Protein AF-A0A2D6XL44-F1 (afdb_monomer_lite)

Radius of gyration: 33.39 Å; chains: 1; bounding box: 68×61×90 Å

Structure (mmCIF, N/CA/C/O backbone):
data_AF-A0A2D6XL44-F1
#
_entry.id   AF-A0A2D6XL44-F1
#
loop_
_atom_site.group_PDB
_atom_site.id
_atom_site.type_symbol
_atom_site.label_atom_id
_atom_site.label_alt_id
_atom_site.label_comp_id
_atom_site.label_asym_id
_atom_site.label_entity_id
_atom_site.label_seq_id
_atom_site.pdbx_PDB_ins_code
_atom_site.Cartn_x
_atom_site.Cartn_y
_atom_site.Cartn_z
_atom_site.occupancy
_atom_site.B_iso_or_equiv
_atom_site.auth_seq_id
_atom_site.auth_comp_id
_atom_site.auth_asym_id
_atom_site.auth_atom_id
_atom_site.pdbx_PDB_model_num
ATOM 1 N N . MET A 1 1 ? -4.473 -35.684 -17.261 1.00 51.50 1 MET A N 1
ATOM 2 C CA . MET A 1 1 ? -3.397 -35.115 -16.443 1.00 51.50 1 MET A CA 1
ATOM 3 C C . MET A 1 1 ? -3.226 -36.056 -15.276 1.00 51.50 1 MET A C 1
ATOM 5 O O . MET A 1 1 ? -4.195 -36.258 -14.553 1.00 51.50 1 MET A O 1
ATOM 9 N N . THR A 1 2 ? -2.112 -36.773 -15.223 1.00 64.25 2 THR A N 1
ATOM 10 C CA . THR A 1 2 ? -1.842 -37.762 -14.171 1.00 64.25 2 THR A CA 1
ATOM 11 C C . THR A 1 2 ? -1.325 -37.057 -12.918 1.00 64.25 2 THR A C 1
ATOM 13 O O . THR A 1 2 ? -0.778 -35.959 -13.013 1.00 64.25 2 THR A O 1
ATOM 16 N N . ASP A 1 3 ? -1.468 -37.671 -11.744 1.00 56.50 3 ASP A N 1
ATOM 17 C CA . ASP A 1 3 ? -0.958 -37.087 -10.492 1.00 56.50 3 ASP A CA 1
ATOM 18 C C . ASP A 1 3 ? 0.562 -36.834 -10.560 1.00 56.50 3 ASP A C 1
ATOM 20 O O . ASP A 1 3 ? 1.056 -35.840 -10.042 1.00 56.50 3 ASP A O 1
ATOM 24 N N . THR A 1 4 ? 1.287 -37.637 -11.346 1.00 57.47 4 THR A N 1
ATOM 25 C CA . THR A 1 4 ? 2.717 -37.454 -11.645 1.00 57.47 4 THR A CA 1
ATOM 26 C C . THR A 1 4 ? 3.005 -36.225 -12.520 1.00 57.47 4 THR A C 1
ATOM 28 O O . THR A 1 4 ? 4.059 -35.604 -12.400 1.00 57.47 4 THR A O 1
ATOM 31 N N . GLU A 1 5 ? 2.090 -35.841 -13.413 1.00 49.28 5 GLU A N 1
ATOM 32 C CA . GLU A 1 5 ? 2.204 -34.600 -14.195 1.00 49.28 5 GLU A CA 1
ATOM 33 C C . GLU A 1 5 ? 1.911 -33.364 -13.331 1.00 49.28 5 GLU A C 1
ATOM 35 O O . GLU A 1 5 ? 2.472 -32.301 -13.588 1.00 49.28 5 GLU A O 1
ATOM 40 N N . LEU A 1 6 ? 1.080 -33.504 -12.291 1.00 48.47 6 LEU A N 1
ATOM 41 C CA . LEU A 1 6 ? 0.750 -32.431 -11.350 1.00 48.47 6 LEU A CA 1
ATOM 42 C C . LEU A 1 6 ? 1.863 -32.208 -10.310 1.00 48.47 6 LEU A C 1
ATOM 44 O O . LEU A 1 6 ? 2.201 -31.064 -10.015 1.00 48.47 6 LEU A O 1
ATOM 48 N N . GLU A 1 7 ? 2.470 -33.284 -9.802 1.00 51.12 7 GLU A N 1
ATOM 49 C CA . GLU A 1 7 ? 3.604 -33.222 -8.866 1.00 51.12 7 GLU A CA 1
ATOM 50 C C . GLU A 1 7 ? 4.848 -32.600 -9.519 1.00 51.12 7 GLU A C 1
ATOM 52 O O . GLU A 1 7 ? 5.455 -31.698 -8.945 1.00 51.12 7 GLU A O 1
ATOM 57 N N . ASN A 1 8 ? 5.152 -32.959 -10.773 1.00 51.34 8 ASN A N 1
ATOM 58 C CA . ASN A 1 8 ? 6.234 -32.321 -11.532 1.00 51.34 8 ASN A CA 1
ATOM 59 C C . ASN A 1 8 ? 5.983 -30.824 -11.787 1.00 51.34 8 ASN A C 1
ATOM 61 O O . ASN A 1 8 ? 6.928 -30.042 -11.863 1.00 51.34 8 ASN A O 1
ATOM 65 N N . LEU A 1 9 ? 4.718 -30.407 -11.910 1.00 44.28 9 LEU A N 1
ATOM 66 C CA . LEU A 1 9 ? 4.358 -29.000 -12.102 1.00 44.28 9 LEU A CA 1
ATOM 67 C C . LEU A 1 9 ? 4.503 -28.182 -10.805 1.00 44.28 9 LEU A C 1
ATOM 69 O O . LEU A 1 9 ? 4.803 -26.989 -10.857 1.00 44.28 9 LEU A O 1
ATOM 73 N N . LEU A 1 10 ? 4.293 -28.821 -9.650 1.00 46.88 10 LEU A N 1
ATOM 74 C CA . LEU A 1 10 ? 4.392 -28.205 -8.324 1.00 46.88 10 LEU A CA 1
ATOM 75 C C . LEU A 1 10 ? 5.846 -28.098 -7.835 1.00 46.88 10 LEU A C 1
ATOM 77 O O . LEU A 1 10 ? 6.206 -27.071 -7.260 1.00 46.88 10 LEU A O 1
ATOM 81 N N . ASP A 1 11 ? 6.706 -29.069 -8.159 1.00 48.34 11 ASP A N 1
ATOM 82 C CA . ASP A 1 11 ? 8.147 -29.012 -7.852 1.00 48.34 11 ASP A CA 1
ATOM 83 C C . ASP A 1 11 ? 8.898 -27.921 -8.645 1.00 48.34 11 ASP A C 1
ATOM 85 O O . ASP A 1 11 ? 9.976 -27.474 -8.248 1.00 48.34 11 ASP A O 1
ATOM 89 N N . MET A 1 12 ? 8.310 -27.408 -9.733 1.00 43.25 12 MET A N 1
ATOM 90 C CA . MET A 1 12 ? 8.848 -26.271 -10.495 1.00 43.25 12 MET A CA 1
ATOM 91 C C . MET A 1 12 ? 8.589 -24.894 -9.844 1.00 43.25 12 MET A C 1
ATOM 93 O O . MET A 1 12 ? 9.106 -23.887 -10.335 1.00 43.25 12 MET A O 1
ATOM 97 N N . TYR A 1 13 ? 7.817 -24.824 -8.750 1.00 43.16 13 TYR A N 1
ATOM 98 C CA . TYR A 1 13 ? 7.312 -23.578 -8.150 1.00 43.16 13 TYR A CA 1
ATOM 99 C C . TYR A 1 13 ? 7.727 -23.367 -6.680 1.00 43.16 13 TYR A C 1
ATOM 101 O O . TYR A 1 13 ? 6.913 -23.003 -5.831 1.00 43.16 13 TYR A O 1
ATOM 109 N N . VAL A 1 14 ? 9.017 -23.504 -6.368 1.00 40.38 14 VAL A N 1
ATOM 110 C CA . VAL A 1 14 ? 9.558 -23.119 -5.050 1.00 40.38 14 VAL A CA 1
ATOM 111 C C . VAL A 1 14 ? 10.233 -21.735 -5.139 1.00 40.38 14 VAL A C 1
ATOM 113 O O . VAL A 1 14 ? 11.119 -21.510 -5.958 1.00 40.38 14 VAL A O 1
ATOM 116 N N . ASP A 1 15 ? 9.787 -20.791 -4.300 1.00 40.91 15 ASP A N 1
ATOM 117 C CA . ASP A 1 15 ? 10.361 -19.449 -4.050 1.00 40.91 15 ASP A CA 1
ATOM 118 C C . ASP A 1 15 ? 10.197 -18.328 -5.104 1.00 40.91 15 ASP A C 1
ATOM 120 O O . ASP A 1 15 ? 10.993 -17.385 -5.162 1.00 40.91 15 ASP A O 1
ATOM 124 N N . GLY A 1 16 ? 9.121 -18.332 -5.898 1.00 40.38 16 GLY A N 1
ATOM 125 C CA . GLY A 1 16 ? 8.677 -17.118 -6.611 1.00 40.38 16 GLY A CA 1
ATOM 126 C C . GLY A 1 16 ? 9.642 -16.575 -7.679 1.00 40.38 16 GLY A C 1
ATOM 127 O O . GLY A 1 16 ? 9.535 -15.415 -8.086 1.00 40.38 16 GLY A O 1
ATOM 128 N N . LYS A 1 17 ? 10.570 -17.404 -8.162 1.00 38.59 17 LYS A N 1
ATOM 129 C CA . LYS A 1 17 ? 11.304 -17.193 -9.413 1.00 38.59 17 LYS A CA 1
ATOM 130 C C . LYS A 1 17 ? 10.896 -18.283 -10.391 1.00 38.59 17 LYS A C 1
ATOM 132 O O . LYS A 1 17 ? 10.860 -19.449 -10.023 1.00 38.59 17 LYS A O 1
ATOM 137 N N . VAL A 1 18 ? 10.633 -17.903 -11.639 1.00 35.97 18 VAL A N 1
ATOM 138 C CA . VAL A 1 18 ? 10.526 -18.863 -12.742 1.00 35.97 18 VAL A CA 1
ATOM 139 C C . VAL A 1 18 ? 11.887 -19.543 -12.868 1.00 35.97 18 VAL A C 1
ATOM 141 O O . VAL A 1 18 ? 12.837 -18.948 -13.377 1.00 35.97 18 VAL A O 1
ATOM 144 N N . SER A 1 19 ? 12.001 -20.769 -12.362 1.0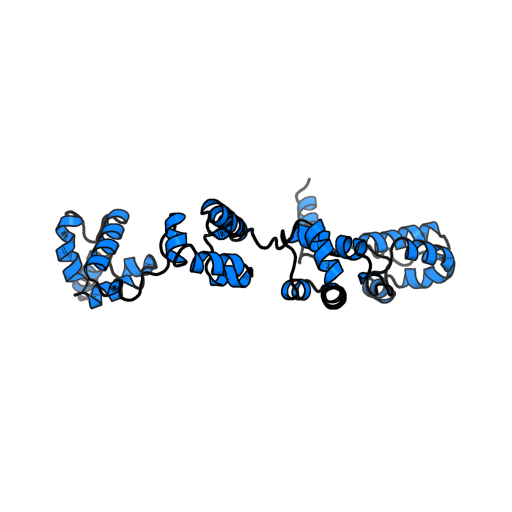0 40.62 19 SER A N 1
ATOM 145 C CA . SER A 1 19 ? 13.114 -21.646 -12.700 1.00 40.62 19 SER A CA 1
ATOM 146 C C . SER A 1 19 ? 12.838 -22.197 -14.094 1.00 40.62 19 SER A C 1
ATOM 148 O O . SER A 1 19 ? 12.318 -23.295 -14.266 1.00 40.62 19 SER A O 1
ATOM 150 N N . SER A 1 20 ? 13.125 -21.402 -15.126 1.00 42.28 20 SER A N 1
ATOM 151 C CA . SER A 1 20 ? 13.327 -21.980 -16.447 1.00 42.28 20 SER A CA 1
ATOM 152 C C . SER A 1 20 ? 14.670 -22.692 -16.376 1.00 42.28 20 SER A C 1
ATOM 154 O O . SER A 1 20 ? 15.717 -22.038 -16.408 1.00 42.28 20 SER A O 1
ATOM 156 N N . VAL A 1 21 ? 14.645 -24.014 -16.227 1.00 41.84 21 VAL A N 1
ATOM 157 C CA . VAL A 1 21 ? 15.805 -24.858 -16.500 1.00 41.84 21 VAL A CA 1
ATOM 158 C C . VAL A 1 21 ? 16.223 -24.538 -17.935 1.00 41.84 21 VAL A C 1
ATOM 160 O O . VAL A 1 21 ? 15.595 -24.976 -18.894 1.00 41.84 21 VAL A O 1
ATOM 163 N N . ILE A 1 22 ? 17.235 -23.686 -18.098 1.00 50.88 22 ILE A N 1
ATOM 164 C CA . ILE A 1 22 ? 17.980 -23.616 -19.350 1.00 50.88 22 ILE A CA 1
ATOM 165 C C . ILE A 1 22 ? 18.725 -24.942 -19.355 1.00 50.88 22 ILE A C 1
ATOM 167 O O . ILE A 1 22 ? 19.724 -25.068 -18.651 1.00 50.88 22 ILE A O 1
ATOM 171 N N . GLU A 1 23 ? 18.164 -25.952 -20.023 1.00 48.44 23 GLU A N 1
ATOM 172 C CA . GLU A 1 23 ? 18.781 -27.272 -20.114 1.00 48.44 23 GLU A CA 1
ATOM 173 C C . GLU A 1 23 ? 20.237 -27.095 -20.549 1.00 48.44 23 GLU A C 1
ATOM 175 O O . GLU A 1 23 ? 20.533 -26.603 -21.645 1.00 48.44 23 GLU A O 1
ATOM 180 N N . ASP A 1 24 ? 21.157 -27.459 -19.659 1.00 53.16 24 ASP A N 1
ATOM 181 C CA . ASP A 1 24 ? 22.561 -27.594 -20.003 1.00 53.16 24 ASP A CA 1
ATOM 182 C C . ASP A 1 24 ? 22.665 -28.781 -20.961 1.00 53.16 24 ASP A C 1
ATOM 184 O O . ASP A 1 24 ? 22.710 -29.945 -20.569 1.00 53.16 24 ASP A O 1
ATOM 188 N N . THR A 1 25 ? 22.620 -28.482 -22.255 1.00 58.78 25 THR A N 1
ATOM 189 C CA . THR A 1 25 ? 22.618 -29.491 -23.324 1.00 58.78 25 THR A CA 1
ATOM 190 C C . THR A 1 25 ? 24.004 -30.095 -23.579 1.00 58.78 25 THR A C 1
ATOM 192 O O . THR A 1 25 ? 24.223 -30.734 -24.611 1.00 58.78 25 THR A O 1
ATOM 195 N N . GLY A 1 26 ? 24.946 -29.921 -22.648 1.00 68.44 26 GLY A N 1
ATOM 196 C CA . GLY A 1 26 ? 26.281 -30.486 -22.723 1.00 68.44 26 GLY A CA 1
ATOM 197 C C . GLY A 1 26 ? 27.148 -29.881 -23.837 1.00 68.44 26 GLY A C 1
ATOM 198 O O . GLY A 1 26 ? 26.784 -28.900 -24.497 1.00 68.44 26 GLY A O 1
ATOM 199 N N . PRO A 1 27 ? 28.345 -30.449 -24.065 1.00 76.44 27 PRO A N 1
ATOM 200 C CA . PRO A 1 27 ? 29.299 -29.918 -25.029 1.00 76.44 27 PRO A CA 1
ATOM 201 C C . PRO A 1 27 ? 28.759 -30.020 -26.459 1.00 76.44 27 PRO A C 1
ATOM 203 O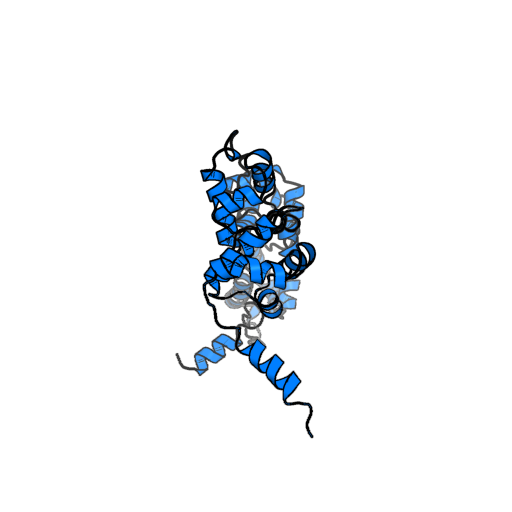 O . PRO A 1 27 ? 28.558 -31.110 -26.995 1.00 76.44 27 PRO A O 1
ATOM 206 N N . LYS A 1 28 ? 28.567 -28.874 -27.115 1.00 86.81 28 LYS A N 1
ATOM 207 C CA . LYS A 1 28 ? 28.148 -28.835 -28.521 1.00 86.81 28 LYS A CA 1
ATOM 208 C C . LYS A 1 28 ? 29.284 -29.296 -29.453 1.00 86.81 28 LYS A C 1
ATOM 210 O O . LYS A 1 28 ? 30.457 -29.022 -29.178 1.00 86.81 28 LYS A O 1
ATOM 215 N N . PRO A 1 29 ? 28.967 -29.941 -30.593 1.00 88.06 29 PRO A N 1
ATOM 216 C CA . PRO A 1 29 ? 29.972 -30.428 -31.530 1.00 88.06 29 PRO A CA 1
ATOM 217 C C . PRO A 1 29 ? 30.803 -29.294 -32.145 1.00 88.06 29 PRO A C 1
ATOM 219 O O . PRO A 1 29 ? 30.378 -28.137 -32.249 1.00 88.06 29 PRO A O 1
ATOM 222 N N . ARG A 1 30 ? 32.013 -29.633 -32.601 1.00 86.38 30 ARG A N 1
ATOM 223 C CA . ARG A 1 30 ? 32.941 -28.669 -33.205 1.00 86.38 30 ARG A CA 1
ATOM 224 C C . ARG A 1 30 ? 32.288 -27.981 -34.409 1.00 86.38 30 ARG A C 1
ATOM 226 O O . ARG A 1 30 ? 31.839 -28.637 -35.338 1.00 86.38 30 ARG A O 1
ATOM 233 N N . GLY A 1 31 ? 32.279 -26.648 -34.403 1.00 88.56 31 GLY A N 1
ATOM 234 C CA . GLY A 1 31 ? 31.693 -25.837 -35.477 1.00 88.56 31 GLY A CA 1
ATOM 235 C C . GLY A 1 31 ? 30.231 -25.436 -35.262 1.00 88.56 31 GLY A C 1
ATOM 236 O O . GLY A 1 31 ? 29.778 -24.536 -35.962 1.00 88.56 31 GLY A O 1
ATOM 237 N N . TYR A 1 32 ? 29.535 -25.989 -34.259 1.00 92.38 32 TYR A N 1
ATOM 238 C CA . TYR A 1 32 ? 28.140 -25.648 -33.939 1.00 92.38 32 TYR A CA 1
ATOM 239 C C . TYR A 1 32 ? 27.909 -24.133 -33.827 1.00 92.38 32 TYR A C 1
ATOM 241 O O . TYR A 1 32 ? 27.013 -23.594 -34.470 1.00 92.38 32 TYR A O 1
ATOM 249 N N . TRP A 1 33 ? 28.787 -23.441 -33.093 1.00 93.12 33 TRP A N 1
ATOM 250 C CA . TRP A 1 33 ? 28.723 -21.994 -32.850 1.00 93.12 33 TRP A CA 1
ATOM 251 C C . TRP A 1 33 ? 29.101 -21.118 -34.045 1.00 93.12 33 TRP A C 1
ATOM 253 O O . TRP A 1 33 ? 28.864 -19.915 -34.013 1.00 93.12 33 TRP A O 1
ATOM 263 N N . LYS A 1 34 ? 29.694 -21.688 -35.100 1.00 92.19 34 LYS A N 1
ATOM 264 C CA . LYS A 1 34 ? 30.006 -20.942 -36.329 1.00 92.19 34 LYS A CA 1
ATOM 265 C C . LYS A 1 34 ? 28.789 -20.806 -37.242 1.00 92.19 34 LYS A C 1
ATOM 267 O O . LYS A 1 34 ? 28.797 -19.965 -38.131 1.00 92.19 34 LYS A O 1
ATOM 272 N N . ILE A 1 35 ? 27.758 -21.620 -37.026 1.00 93.25 35 ILE A N 1
ATOM 273 C CA . ILE A 1 35 ? 26.501 -21.561 -37.769 1.00 93.25 35 ILE A CA 1
ATOM 274 C C . ILE A 1 35 ? 25.622 -20.493 -37.116 1.00 93.25 35 ILE A C 1
ATOM 276 O O . ILE A 1 35 ? 25.340 -20.572 -35.919 1.00 93.25 35 ILE A O 1
ATOM 280 N N . ARG A 1 36 ? 25.199 -19.497 -37.902 1.00 90.50 36 ARG A N 1
ATOM 281 C CA . ARG A 1 36 ? 24.408 -18.358 -37.416 1.00 90.50 36 ARG A CA 1
ATOM 282 C C . ARG A 1 36 ? 23.108 -18.807 -36.752 1.00 90.50 36 ARG A C 1
ATOM 284 O O . ARG A 1 36 ? 22.864 -18.415 -35.621 1.00 90.50 36 ARG A O 1
ATOM 291 N N . ASP A 1 37 ? 22.338 -19.674 -37.400 1.00 89.00 37 ASP A N 1
ATOM 292 C CA . ASP A 1 37 ? 21.018 -20.097 -36.912 1.00 89.00 37 ASP A CA 1
ATOM 293 C C . ASP A 1 37 ? 21.083 -20.787 -35.542 1.00 89.00 37 ASP A C 1
ATOM 295 O O . ASP A 1 37 ? 20.193 -20.629 -34.709 1.00 89.00 37 ASP A O 1
ATOM 299 N N . ASN A 1 38 ? 22.161 -21.534 -35.278 1.00 91.62 38 ASN A N 1
ATOM 300 C CA . ASN A 1 38 ? 22.379 -22.174 -33.982 1.00 91.62 38 ASN A CA 1
ATOM 301 C C . ASN A 1 38 ? 22.677 -21.140 -32.894 1.00 91.62 38 ASN A C 1
ATOM 303 O O . ASN A 1 38 ? 22.138 -21.230 -31.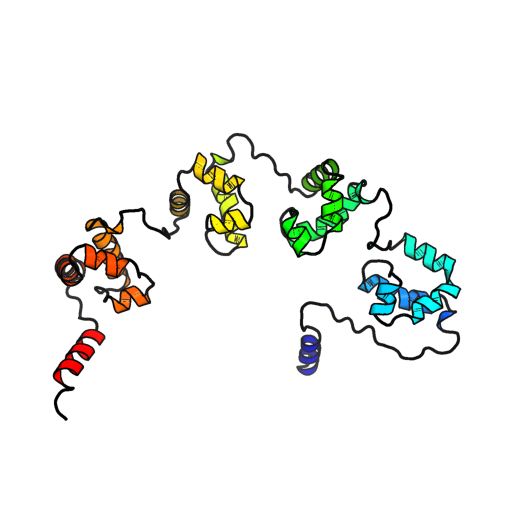793 1.00 91.62 38 ASN A O 1
ATOM 307 N N . TYR A 1 39 ? 23.524 -20.157 -33.204 1.00 92.38 39 TYR A N 1
ATOM 308 C CA . TYR A 1 39 ? 23.829 -19.058 -32.296 1.00 92.38 39 TYR A CA 1
ATOM 309 C C . TYR A 1 39 ? 22.594 -18.189 -32.022 1.00 92.38 39 TYR A C 1
ATOM 311 O O . TYR A 1 39 ? 22.309 -17.881 -30.869 1.00 92.38 39 TYR A O 1
ATOM 319 N N . GLU A 1 40 ? 21.840 -17.849 -33.067 1.00 89.62 40 GLU A N 1
ATOM 320 C CA . GLU A 1 40 ? 20.607 -17.069 -32.990 1.00 89.62 40 GLU A CA 1
ATOM 321 C C . GLU A 1 40 ? 19.562 -17.757 -32.112 1.00 89.62 40 GLU A C 1
ATOM 323 O O . GLU A 1 40 ? 19.086 -17.152 -31.156 1.00 89.62 40 GLU A O 1
ATOM 328 N N . ARG A 1 41 ? 19.265 -19.036 -32.366 1.00 87.44 41 ARG A N 1
ATOM 329 C CA . ARG A 1 41 ? 18.298 -19.812 -31.575 1.00 87.44 41 ARG A CA 1
ATOM 330 C C . ARG A 1 41 ? 18.632 -19.789 -30.084 1.00 87.44 41 ARG A C 1
ATOM 332 O O . ARG A 1 41 ? 17.776 -19.501 -29.255 1.00 87.44 41 ARG A O 1
ATOM 339 N N . GLU A 1 42 ? 19.882 -20.086 -29.754 1.00 91.50 42 GLU A N 1
ATOM 340 C CA . GLU A 1 42 ? 20.361 -20.182 -28.375 1.00 91.50 42 GLU A CA 1
ATOM 341 C C . GLU A 1 42 ? 20.385 -18.818 -27.673 1.00 91.50 42 GLU A C 1
ATOM 343 O O . GLU A 1 42 ? 19.990 -18.700 -26.513 1.00 91.50 42 GLU A O 1
ATOM 348 N N . LEU A 1 43 ? 20.804 -17.766 -28.382 1.00 89.12 43 LEU A N 1
ATOM 349 C CA . LEU A 1 43 ? 20.804 -16.408 -27.854 1.00 89.12 43 LEU A CA 1
ATOM 350 C C . LEU A 1 43 ? 19.379 -15.880 -27.646 1.00 89.12 43 LEU A C 1
ATOM 352 O O . LEU A 1 43 ? 19.125 -15.219 -26.641 1.00 89.12 43 LEU A O 1
ATOM 356 N N . MET A 1 44 ? 18.447 -16.193 -28.549 1.00 84.31 44 MET A N 1
ATOM 357 C CA . MET A 1 44 ? 17.049 -15.774 -28.435 1.00 84.31 44 MET A CA 1
ATOM 358 C C . MET A 1 44 ? 16.346 -16.396 -27.229 1.00 84.31 44 MET A C 1
ATOM 360 O O . MET A 1 44 ? 15.548 -15.716 -26.595 1.00 84.31 44 MET A O 1
ATOM 364 N N . ILE A 1 45 ? 16.682 -17.631 -26.844 1.00 82.12 45 ILE A N 1
ATOM 365 C CA . ILE A 1 45 ? 16.189 -18.229 -25.591 1.00 82.12 45 ILE A CA 1
ATOM 366 C C . ILE A 1 45 ? 16.600 -17.361 -24.394 1.00 82.12 45 ILE A C 1
ATOM 368 O O . ILE A 1 45 ? 15.769 -17.008 -23.560 1.00 82.12 45 ILE A O 1
ATOM 372 N N . VAL A 1 46 ? 17.871 -16.952 -24.338 1.00 83.75 46 VAL A N 1
ATOM 373 C CA . VAL A 1 46 ? 18.376 -16.098 -23.254 1.00 83.75 46 VAL A CA 1
ATOM 374 C C . VAL A 1 46 ? 17.728 -14.711 -23.284 1.00 83.75 46 VAL A C 1
ATOM 376 O O . VAL A 1 46 ? 17.334 -14.203 -22.237 1.00 83.75 46 VAL A O 1
ATOM 379 N N . ILE A 1 47 ? 17.588 -14.104 -24.466 1.00 80.81 47 ILE A N 1
ATOM 380 C CA . ILE A 1 47 ? 16.938 -12.794 -24.631 1.00 80.81 47 ILE A CA 1
ATOM 381 C C . ILE A 1 47 ? 15.477 -12.853 -24.180 1.00 80.81 47 ILE A C 1
ATOM 383 O O . ILE A 1 47 ? 15.047 -11.974 -23.441 1.00 80.81 47 ILE A O 1
ATOM 387 N N . ASN A 1 48 ? 14.732 -13.887 -24.571 1.00 74.38 48 ASN A N 1
ATOM 388 C CA . ASN A 1 48 ? 13.329 -14.050 -24.191 1.00 74.38 48 ASN A CA 1
ATOM 389 C C . ASN A 1 48 ? 13.172 -14.248 -22.679 1.00 74.38 48 ASN A C 1
ATOM 391 O O . ASN A 1 48 ? 12.255 -13.686 -22.086 1.00 74.38 48 ASN A O 1
ATOM 395 N N . ASN A 1 49 ? 14.093 -14.980 -22.048 1.00 74.12 49 ASN A N 1
ATOM 396 C CA . ASN A 1 49 ? 14.075 -15.194 -20.601 1.00 74.12 49 ASN A CA 1
ATOM 397 C C . ASN A 1 49 ? 14.427 -13.925 -19.810 1.00 74.12 49 ASN A C 1
ATOM 399 O O . ASN A 1 49 ? 13.867 -13.689 -18.742 1.00 74.12 49 ASN A O 1
ATOM 403 N N . LEU A 1 50 ? 15.358 -13.107 -20.308 1.00 72.06 50 LEU A N 1
ATOM 404 C CA . LEU A 1 50 ? 15.771 -11.870 -19.636 1.00 72.06 50 LEU A CA 1
ATOM 405 C C . LEU A 1 50 ? 14.881 -10.669 -19.979 1.00 72.06 50 LEU A C 1
ATOM 407 O O . LEU A 1 50 ? 14.830 -9.710 -19.213 1.00 72.06 50 LEU A O 1
ATOM 411 N N . GLY A 1 51 ? 14.215 -10.692 -21.133 1.00 70.31 51 GLY A N 1
ATOM 412 C CA . GLY A 1 51 ? 13.502 -9.547 -21.701 1.00 70.31 51 GLY A CA 1
ATOM 413 C C . GLY A 1 51 ? 14.420 -8.458 -22.279 1.00 70.31 51 GLY A C 1
ATOM 414 O O . GLY A 1 51 ? 13.935 -7.411 -22.706 1.00 70.31 51 GLY A O 1
ATOM 415 N N . HIS A 1 52 ? 15.742 -8.669 -22.306 1.00 77.19 52 HIS A N 1
ATOM 416 C CA . HIS A 1 52 ? 16.735 -7.756 -22.887 1.00 77.19 52 HIS A CA 1
ATOM 417 C C . HIS A 1 52 ? 17.984 -8.499 -23.368 1.00 77.19 52 HIS A C 1
ATOM 419 O O . HIS A 1 52 ? 18.226 -9.654 -23.020 1.00 77.19 52 HIS A O 1
ATOM 425 N N . PHE A 1 53 ? 18.826 -7.820 -24.151 1.00 84.44 53 PHE A N 1
ATOM 426 C CA . PHE A 1 53 ? 20.065 -8.398 -24.660 1.00 84.44 53 PHE A CA 1
ATOM 427 C C . PHE A 1 53 ? 21.074 -8.638 -23.535 1.00 84.44 53 PHE A C 1
ATOM 429 O O . PHE A 1 53 ? 21.477 -7.673 -22.882 1.00 84.44 53 PHE A O 1
ATOM 436 N N . PRO A 1 54 ? 21.558 -9.868 -23.324 1.00 83.69 54 PRO A N 1
ATOM 437 C CA . PRO A 1 54 ? 22.325 -10.217 -22.134 1.00 83.69 54 PRO A CA 1
ATOM 438 C C . PRO A 1 54 ? 23.716 -9.556 -22.055 1.00 83.69 54 PRO A C 1
ATOM 440 O O . PRO A 1 54 ? 24.472 -9.487 -23.038 1.00 83.69 54 PRO A O 1
ATOM 443 N N . THR A 1 55 ? 24.095 -9.107 -20.852 1.00 86.44 55 THR A N 1
ATOM 444 C CA . THR A 1 55 ? 25.465 -8.693 -20.503 1.00 86.44 55 THR A CA 1
ATOM 445 C C . THR A 1 55 ? 26.409 -9.898 -20.444 1.00 86.44 55 THR A C 1
ATOM 447 O O . THR A 1 55 ? 25.991 -11.046 -20.321 1.00 86.44 55 THR A O 1
ATOM 450 N N . GLN A 1 56 ? 27.719 -9.626 -20.467 1.00 85.38 56 GLN A N 1
ATOM 451 C CA . GLN A 1 56 ? 28.750 -10.620 -20.145 1.00 85.38 56 GLN A CA 1
ATOM 452 C C . GLN A 1 56 ? 28.503 -11.287 -18.788 1.00 85.38 56 GLN A C 1
ATOM 454 O O . GLN A 1 56 ? 28.650 -12.496 -18.655 1.00 85.38 56 GLN A O 1
ATOM 459 N N . LYS A 1 57 ? 28.146 -10.480 -17.783 1.00 83.69 57 LYS A N 1
ATOM 460 C CA . LYS A 1 57 ? 27.934 -10.961 -16.424 1.00 83.69 57 LYS A CA 1
ATOM 461 C C . LYS A 1 57 ? 26.714 -11.875 -16.357 1.00 83.69 57 LYS A C 1
ATOM 463 O O . LYS A 1 57 ? 26.845 -12.973 -15.855 1.00 83.69 57 LYS A O 1
ATOM 468 N N . GLU A 1 58 ? 25.586 -11.463 -16.933 1.00 84.62 58 GLU A N 1
ATOM 469 C CA . GLU A 1 58 ? 24.365 -12.280 -16.965 1.00 84.62 58 GLU A CA 1
ATOM 470 C C . GLU A 1 58 ? 24.594 -13.617 -17.673 1.00 84.62 58 GLU A C 1
ATOM 472 O O . GLU A 1 58 ? 24.146 -14.634 -17.164 1.00 84.62 58 GLU A O 1
ATOM 477 N N . LEU A 1 59 ? 25.343 -13.642 -18.786 1.00 88.19 59 LEU A N 1
ATOM 478 C CA . LEU A 1 59 ? 25.697 -14.897 -19.463 1.00 88.19 59 LEU A CA 1
ATOM 479 C C . LEU A 1 59 ? 26.577 -15.796 -18.598 1.00 88.19 59 LEU A C 1
ATOM 481 O O . LEU A 1 59 ? 26.345 -16.996 -18.550 1.00 88.19 59 LEU A O 1
ATOM 485 N N . ASN A 1 60 ? 27.555 -15.233 -17.891 1.00 85.94 60 ASN A N 1
ATOM 486 C CA . ASN A 1 60 ? 28.370 -16.003 -16.955 1.00 85.94 60 ASN A CA 1
ATOM 487 C C . ASN A 1 60 ? 27.546 -16.514 -15.761 1.00 85.94 60 ASN A C 1
ATOM 489 O O . ASN A 1 60 ? 27.710 -17.665 -15.374 1.00 85.94 60 ASN A O 1
ATOM 493 N N . ASP A 1 61 ? 26.649 -15.688 -15.215 1.00 84.75 61 ASP A N 1
ATOM 494 C CA . ASP A 1 61 ? 25.804 -16.019 -14.062 1.00 84.75 61 ASP A CA 1
ATOM 495 C C . ASP A 1 61 ? 24.824 -17.168 -14.385 1.00 84.75 61 ASP A C 1
ATOM 497 O O . ASP A 1 61 ? 24.450 -17.920 -13.488 1.00 84.75 61 ASP A O 1
ATOM 501 N N . ILE A 1 62 ? 24.446 -17.342 -15.660 1.00 83.44 62 ILE A N 1
ATOM 502 C CA . ILE A 1 62 ? 23.626 -18.470 -16.146 1.00 83.44 62 ILE A CA 1
ATOM 503 C C . ILE A 1 62 ? 24.453 -19.586 -16.815 1.00 83.44 62 ILE A C 1
ATOM 505 O O . ILE A 1 62 ? 23.900 -20.406 -17.543 1.00 83.44 62 ILE A O 1
ATOM 509 N N . ASN A 1 63 ? 25.777 -19.613 -16.612 1.00 87.56 63 ASN A N 1
ATOM 510 C CA . ASN A 1 63 ? 26.712 -20.584 -17.206 1.00 87.56 63 ASN A CA 1
ATOM 511 C C . ASN A 1 63 ? 26.709 -20.653 -18.749 1.00 87.56 63 ASN A C 1
ATOM 513 O O . ASN A 1 63 ? 27.160 -21.628 -19.343 1.00 87.56 63 ASN A O 1
ATOM 517 N N . ARG A 1 64 ? 26.284 -19.585 -19.428 1.00 90.12 64 ARG A N 1
ATOM 518 C CA . ARG A 1 64 ? 26.279 -19.445 -20.893 1.00 90.12 64 ARG A CA 1
ATOM 519 C C . ARG A 1 64 ? 27.490 -18.677 -21.434 1.00 90.12 64 ARG A C 1
ATOM 521 O O . ARG A 1 64 ? 27.387 -17.801 -22.298 1.00 90.12 64 ARG A O 1
ATOM 528 N N . GLY A 1 65 ? 28.676 -19.008 -20.919 1.00 88.00 65 GLY A N 1
ATOM 529 C CA . GLY A 1 65 ? 29.954 -18.478 -21.418 1.00 88.00 65 GLY A CA 1
ATOM 530 C C . GLY A 1 65 ? 30.287 -18.928 -22.851 1.00 88.00 65 GLY A C 1
ATOM 531 O O . GLY A 1 65 ? 31.039 -18.267 -23.567 1.00 88.00 65 GLY A O 1
ATOM 532 N N . ASP A 1 66 ? 29.682 -20.022 -23.305 1.00 91.12 66 ASP A N 1
ATOM 533 C CA . ASP A 1 66 ? 29.710 -20.517 -24.684 1.00 91.12 66 ASP A CA 1
ATOM 534 C C . ASP A 1 66 ? 29.215 -19.467 -25.697 1.00 91.12 66 ASP A C 1
ATOM 536 O O . ASP A 1 66 ? 29.885 -19.214 -26.703 1.00 91.12 66 ASP A O 1
ATOM 540 N N . LEU A 1 67 ? 28.106 -18.783 -25.396 1.00 91.00 67 LEU A N 1
ATOM 541 C CA . LEU A 1 67 ? 27.538 -17.730 -26.244 1.00 91.00 67 LEU A CA 1
ATOM 542 C C . LEU A 1 67 ? 28.466 -16.521 -26.373 1.00 91.00 67 LEU A C 1
ATOM 544 O O . LEU A 1 67 ? 28.489 -15.859 -27.410 1.00 91.00 67 LEU A O 1
ATOM 548 N N . LEU A 1 68 ? 29.272 -16.249 -25.347 1.00 89.19 68 LEU A N 1
ATOM 549 C CA . LEU A 1 68 ? 30.251 -15.162 -25.353 1.00 89.19 68 LEU A CA 1
ATOM 550 C C . LEU A 1 68 ? 31.396 -15.445 -26.314 1.00 89.19 68 LEU A C 1
ATOM 552 O O . LEU A 1 68 ? 31.810 -14.556 -27.055 1.00 89.19 68 LEU A O 1
ATOM 556 N N . ASN A 1 69 ? 31.853 -16.693 -26.359 1.00 88.88 69 ASN A N 1
ATOM 557 C CA . ASN A 1 69 ? 32.848 -17.125 -27.333 1.00 88.88 69 ASN A CA 1
ATOM 558 C C . ASN A 1 69 ? 32.258 -17.162 -28.753 1.00 88.88 69 ASN A C 1
ATOM 560 O O . ASN A 1 69 ? 32.934 -16.790 -29.714 1.00 88.88 69 ASN A O 1
ATOM 564 N N . ALA A 1 70 ? 30.986 -17.554 -28.893 1.00 91.50 70 ALA A N 1
ATOM 565 C CA . ALA A 1 70 ? 30.290 -17.608 -30.178 1.00 91.50 70 ALA A CA 1
ATOM 566 C C . ALA A 1 70 ? 30.119 -16.226 -30.842 1.00 91.50 70 ALA A C 1
ATOM 568 O O . ALA A 1 70 ? 30.174 -16.133 -32.070 1.00 91.50 70 ALA A O 1
ATOM 569 N N . ARG A 1 71 ? 30.012 -15.142 -30.053 1.00 90.62 71 ARG A N 1
ATOM 570 C CA . ARG A 1 71 ? 29.924 -13.748 -30.546 1.00 90.62 71 ARG A CA 1
ATOM 571 C C . ARG A 1 71 ? 31.018 -13.368 -31.535 1.00 90.62 71 ARG A C 1
ATOM 573 O O . ARG A 1 71 ? 30.788 -12.551 -32.423 1.00 90.62 71 ARG A O 1
ATOM 580 N N . ILE A 1 72 ? 32.211 -13.947 -31.395 1.00 88.88 72 ILE A N 1
ATOM 581 C CA . ILE A 1 72 ? 33.364 -13.630 -32.245 1.00 88.88 72 ILE A CA 1
ATOM 582 C C . ILE A 1 72 ? 33.062 -13.926 -33.721 1.00 88.88 72 ILE A C 1
ATOM 584 O O . ILE A 1 72 ? 33.546 -13.198 -34.588 1.00 88.88 72 ILE A O 1
ATOM 588 N N . TYR A 1 73 ? 32.240 -14.944 -33.997 1.00 90.88 73 TYR A N 1
ATOM 589 C CA . TYR A 1 73 ? 31.872 -15.360 -35.351 1.00 90.88 73 TYR A CA 1
ATOM 590 C C . TYR A 1 73 ? 30.720 -14.541 -35.952 1.00 90.88 73 TYR A C 1
ATOM 592 O O . TYR A 1 73 ? 30.597 -14.494 -37.170 1.00 90.88 73 TYR A O 1
ATOM 600 N N . HIS A 1 74 ? 29.911 -13.873 -35.120 1.00 91.94 74 HIS A N 1
ATOM 601 C CA . HIS A 1 74 ? 28.629 -13.267 -35.516 1.00 91.94 74 HIS A CA 1
ATOM 602 C C . HIS A 1 74 ? 28.512 -11.794 -35.102 1.00 91.94 74 HIS A C 1
ATOM 604 O O . HIS A 1 74 ? 27.437 -11.333 -34.728 1.00 91.94 74 HIS A O 1
ATOM 610 N N . LYS A 1 75 ? 29.619 -11.042 -35.135 1.00 86.88 75 LYS A N 1
ATOM 611 C CA . LYS A 1 75 ? 29.701 -9.674 -34.581 1.00 86.88 75 LYS A CA 1
ATOM 612 C C . LYS A 1 75 ? 28.644 -8.710 -35.126 1.00 86.88 75 LYS A C 1
ATOM 614 O O . LYS A 1 75 ? 28.029 -7.987 -34.350 1.00 86.88 75 LYS A O 1
ATOM 619 N N . GLU A 1 76 ? 28.435 -8.696 -36.440 1.00 85.81 76 GLU A N 1
ATOM 620 C CA . GLU A 1 76 ? 27.457 -7.802 -37.079 1.00 85.81 76 GLU A CA 1
ATOM 621 C C . GLU A 1 76 ? 26.022 -8.154 -36.673 1.00 85.81 76 GLU A C 1
ATOM 623 O O . GLU A 1 76 ? 25.212 -7.273 -36.394 1.00 85.81 76 GLU A O 1
ATOM 628 N N . PHE A 1 77 ? 25.724 -9.449 -36.563 1.00 86.12 77 PHE A N 1
ATOM 629 C CA . PHE A 1 77 ? 24.423 -9.940 -36.124 1.00 86.12 77 PHE A CA 1
ATOM 630 C C . PHE A 1 77 ? 24.168 -9.659 -34.631 1.00 86.12 77 PHE A C 1
ATOM 632 O O . PHE A 1 77 ? 23.089 -9.190 -34.273 1.00 86.12 77 PHE A O 1
ATOM 639 N N . ASP A 1 78 ? 25.175 -9.845 -33.765 1.00 86.75 78 ASP A N 1
ATOM 640 C CA . ASP A 1 78 ? 25.121 -9.443 -32.346 1.00 86.75 78 ASP A CA 1
ATOM 641 C C . ASP A 1 78 ? 24.818 -7.943 -32.216 1.00 86.75 78 ASP A C 1
ATOM 643 O O . ASP A 1 78 ? 23.966 -7.545 -31.422 1.00 86.75 78 ASP A O 1
ATOM 647 N N . GLN A 1 79 ? 25.455 -7.108 -33.046 1.00 81.81 79 GLN A N 1
ATOM 648 C CA . GLN A 1 79 ? 25.220 -5.666 -33.065 1.00 81.81 79 GLN A CA 1
ATOM 649 C C . GLN A 1 79 ? 23.787 -5.314 -33.493 1.00 81.81 79 GLN A C 1
ATOM 651 O O . GLN A 1 79 ? 23.163 -4.462 -32.861 1.00 81.81 79 GLN A O 1
ATOM 656 N N . GLN A 1 80 ? 23.244 -5.989 -34.512 1.00 82.19 80 GLN A N 1
ATOM 657 C CA . GLN A 1 80 ? 21.854 -5.813 -34.950 1.00 82.19 80 GLN A CA 1
ATOM 658 C C . GLN A 1 80 ? 20.853 -6.198 -33.852 1.00 82.19 80 GLN A C 1
ATOM 660 O O . GLN A 1 80 ? 19.962 -5.409 -33.531 1.00 82.19 80 GLN A O 1
ATOM 665 N N . LEU A 1 81 ? 21.019 -7.367 -33.225 1.00 79.81 81 LEU A N 1
ATOM 666 C CA . LEU A 1 81 ? 20.141 -7.809 -32.136 1.00 79.81 81 LEU A CA 1
ATOM 667 C C . LEU A 1 81 ? 20.251 -6.911 -30.902 1.00 79.81 81 LEU A C 1
ATOM 669 O O . LEU A 1 81 ? 19.247 -6.616 -30.259 1.00 79.81 81 LEU A O 1
ATOM 673 N N . ARG A 1 82 ? 21.448 -6.414 -30.581 1.00 80.19 82 ARG A N 1
ATOM 674 C CA . ARG A 1 82 ? 21.653 -5.476 -29.471 1.00 80.19 82 ARG A CA 1
ATOM 675 C C . ARG A 1 82 ? 20.887 -4.165 -29.664 1.00 80.19 82 ARG A C 1
ATOM 677 O O . ARG A 1 82 ? 20.452 -3.583 -28.671 1.00 80.19 82 ARG A O 1
ATOM 684 N N . SER A 1 83 ? 20.717 -3.707 -30.905 1.00 73.31 83 SER A N 1
ATOM 685 C CA . SER A 1 83 ? 19.884 -2.541 -31.223 1.00 73.31 83 SER A CA 1
ATOM 686 C C . SER A 1 83 ? 18.389 -2.819 -31.063 1.00 73.31 83 SER A C 1
ATOM 688 O O . SER A 1 83 ? 17.653 -1.917 -30.675 1.00 73.31 83 SER A O 1
ATOM 690 N N . GLN A 1 84 ? 17.944 -4.049 -31.332 1.00 71.38 84 GLN A N 1
ATOM 691 C CA . GLN A 1 84 ? 16.540 -4.456 -31.197 1.00 71.38 84 GLN A CA 1
ATOM 692 C C . GLN A 1 84 ? 16.150 -4.770 -29.743 1.00 71.38 84 GLN A C 1
ATOM 694 O O . GLN A 1 84 ? 15.024 -4.497 -29.341 1.00 71.38 84 GLN A O 1
ATOM 699 N N . TYR A 1 85 ? 17.088 -5.280 -28.939 1.00 72.94 85 TYR A N 1
ATOM 700 C CA . TYR A 1 85 ? 16.858 -5.706 -27.553 1.00 72.94 85 TYR A CA 1
ATOM 701 C C . TYR A 1 85 ? 17.781 -4.975 -26.560 1.00 72.94 85 TYR A C 1
ATOM 703 O O . TYR A 1 85 ? 18.528 -5.611 -25.829 1.00 72.94 85 TYR A O 1
ATOM 711 N N . PRO A 1 86 ? 17.808 -3.638 -26.491 1.00 66.62 86 PRO A N 1
ATOM 712 C CA . PRO A 1 86 ? 18.832 -2.904 -25.745 1.00 66.62 86 PRO A CA 1
ATOM 713 C C . PRO A 1 86 ? 18.971 -3.359 -24.283 1.00 66.62 86 PRO A C 1
ATOM 715 O O . PRO A 1 86 ? 18.006 -3.409 -23.522 1.00 66.62 86 PRO A O 1
ATOM 718 N N . ASN A 1 87 ? 20.208 -3.656 -23.872 1.00 61.47 87 ASN A N 1
ATOM 719 C CA . ASN A 1 87 ? 20.515 -4.036 -22.496 1.00 61.47 87 ASN A CA 1
ATOM 720 C C . ASN A 1 87 ? 20.154 -2.891 -21.536 1.00 61.47 87 ASN A C 1
ATOM 722 O O . ASN A 1 87 ? 20.671 -1.776 -21.642 1.00 61.47 87 ASN A O 1
ATOM 726 N N . THR A 1 88 ? 19.271 -3.163 -20.581 1.00 59.34 88 THR A N 1
ATOM 727 C CA . THR A 1 88 ? 18.671 -2.138 -19.723 1.00 59.34 88 THR A CA 1
ATOM 728 C C . THR A 1 88 ? 19.530 -1.766 -18.508 1.00 59.34 88 THR A C 1
ATOM 730 O O . THR A 1 88 ? 19.231 -0.774 -17.842 1.00 59.34 88 THR A O 1
ATOM 733 N N . SER A 1 89 ? 20.634 -2.483 -18.251 1.00 54.44 89 SER A N 1
ATOM 734 C CA . SER A 1 89 ? 21.486 -2.277 -17.066 1.00 54.44 89 SER A CA 1
ATOM 735 C C . SER A 1 89 ? 22.278 -0.960 -17.081 1.00 54.44 89 SER A C 1
ATOM 737 O O . SER A 1 89 ? 22.580 -0.400 -16.025 1.00 54.44 89 SER A O 1
ATOM 739 N N . LYS A 1 90 ? 22.559 -0.400 -18.265 1.00 58.47 90 LYS A N 1
ATOM 740 C CA . LYS A 1 90 ? 23.011 0.988 -18.444 1.00 58.47 90 LYS A CA 1
ATOM 741 C C . LYS A 1 90 ? 22.260 1.613 -19.607 1.00 58.47 90 LYS A C 1
ATOM 743 O O . LYS A 1 90 ? 22.666 1.517 -20.761 1.00 58.47 90 LYS A O 1
ATOM 748 N N . LYS A 1 91 ? 21.161 2.281 -19.278 1.00 68.75 91 LYS A N 1
ATOM 749 C CA . LYS A 1 91 ? 20.423 3.113 -20.223 1.00 68.75 91 LYS A CA 1
ATOM 750 C C . LYS A 1 91 ? 21.355 4.185 -20.811 1.00 68.75 91 LYS A C 1
ATOM 752 O O . LYS A 1 91 ? 22.115 4.813 -20.070 1.00 68.75 91 LYS A O 1
ATOM 757 N N . HIS A 1 92 ? 21.320 4.363 -22.131 1.00 66.00 92 HIS A N 1
ATOM 758 C CA . HIS A 1 92 ? 22.168 5.329 -22.831 1.00 66.00 92 HIS A CA 1
ATOM 759 C C . HIS A 1 92 ? 21.879 6.770 -22.369 1.00 66.00 92 HIS A C 1
ATOM 761 O O . HIS A 1 92 ? 20.820 7.066 -21.805 1.00 66.00 92 HIS A O 1
ATOM 767 N N . TYR A 1 93 ? 22.832 7.679 -22.586 1.00 69.69 93 TYR A N 1
ATOM 768 C CA . TYR A 1 93 ? 22.659 9.094 -22.253 1.00 69.69 93 TYR A CA 1
ATOM 769 C C . TYR A 1 93 ? 21.427 9.662 -22.974 1.00 69.69 93 TYR A C 1
ATOM 771 O O . TYR A 1 93 ? 21.325 9.535 -24.187 1.00 69.69 93 TYR A O 1
ATOM 779 N N . GLY A 1 94 ? 20.490 10.264 -22.237 1.00 77.75 94 GLY A N 1
ATOM 780 C CA . GLY A 1 94 ? 19.230 10.763 -22.804 1.00 77.75 94 GLY A CA 1
ATOM 781 C C . GLY A 1 94 ? 18.026 9.831 -22.621 1.00 77.75 94 GLY A C 1
ATOM 782 O O . GLY A 1 94 ? 16.897 10.295 -22.735 1.00 77.75 94 GLY A O 1
ATOM 783 N N . TYR A 1 95 ? 18.224 8.553 -22.269 1.00 82.81 95 TYR A N 1
ATOM 784 C CA . TYR A 1 95 ? 17.125 7.580 -22.166 1.00 82.81 95 TYR A CA 1
ATOM 785 C C . TYR A 1 95 ? 16.010 8.031 -21.215 1.00 82.81 95 TYR A C 1
ATOM 787 O O . TYR A 1 95 ? 14.834 7.955 -21.552 1.00 82.81 95 TYR A O 1
ATOM 795 N N . TRP A 1 96 ? 16.390 8.537 -20.040 1.00 85.75 96 TRP A N 1
ATOM 796 C CA . TRP A 1 96 ? 15.456 8.999 -19.009 1.00 85.75 96 TRP A CA 1
ATOM 797 C C . TRP A 1 96 ? 14.881 10.391 -19.288 1.00 85.75 96 TRP A C 1
ATOM 799 O O . TRP A 1 96 ? 14.011 10.849 -18.547 1.00 85.75 96 TRP A O 1
ATOM 809 N N . GLN A 1 97 ? 15.416 11.084 -20.294 1.00 88.56 97 GLN A N 1
ATOM 810 C CA . GLN A 1 97 ? 14.932 12.362 -20.803 1.00 88.56 97 GLN A CA 1
ATOM 811 C C . GLN A 1 97 ? 13.867 12.173 -21.894 1.00 88.56 97 GLN A C 1
ATOM 813 O O . GLN A 1 97 ? 13.258 13.153 -22.312 1.00 88.56 97 GLN A O 1
ATOM 818 N N . ASN A 1 98 ? 13.627 10.933 -22.332 1.00 87.19 98 ASN A N 1
ATOM 819 C CA . ASN A 1 98 ? 12.516 10.579 -23.202 1.00 87.19 98 ASN A CA 1
ATOM 820 C C . ASN A 1 98 ? 11.315 10.134 -22.348 1.00 87.19 98 ASN A C 1
ATOM 822 O O . ASN A 1 98 ? 11.426 9.240 -21.508 1.00 87.19 98 ASN A O 1
ATOM 826 N N . GLU A 1 99 ? 10.172 10.781 -22.566 1.00 88.06 99 GLU A N 1
ATOM 827 C CA . GLU A 1 99 ? 8.926 10.518 -21.850 1.00 88.06 99 GLU A CA 1
ATOM 828 C C . GLU A 1 99 ? 8.360 9.121 -22.108 1.00 88.06 99 GLU A C 1
ATOM 830 O O . GLU A 1 99 ? 7.963 8.456 -21.154 1.00 88.06 99 GLU A O 1
ATOM 835 N N . GLU A 1 100 ? 8.394 8.645 -23.351 1.00 84.50 100 GLU A N 1
ATOM 836 C CA . GLU A 1 100 ? 7.884 7.324 -23.743 1.00 84.50 100 GLU A CA 1
ATOM 837 C C . GLU A 1 100 ? 8.661 6.202 -23.047 1.00 84.50 100 GLU A C 1
ATOM 839 O O . GLU A 1 100 ? 8.084 5.227 -22.575 1.00 84.50 100 GLU A O 1
ATOM 844 N N . ASN A 1 101 ? 9.976 6.374 -22.885 1.00 85.50 101 ASN A N 1
ATOM 845 C CA . ASN A 1 101 ? 10.816 5.419 -22.162 1.00 85.50 101 ASN A CA 1
ATOM 846 C C . ASN A 1 101 ? 10.481 5.368 -20.667 1.00 85.50 101 ASN A C 1
ATOM 848 O O . ASN A 1 101 ? 10.506 4.301 -20.057 1.00 85.50 101 ASN A O 1
ATOM 852 N N . VAL A 1 102 ? 10.203 6.522 -20.053 1.00 89.62 102 VAL A N 1
ATOM 853 C CA . VAL A 1 102 ? 9.787 6.578 -18.645 1.00 89.62 102 VAL A CA 1
ATOM 854 C C . VAL A 1 102 ? 8.402 5.955 -18.482 1.00 89.62 102 VAL A C 1
ATOM 856 O O . VAL A 1 102 ? 8.179 5.228 -17.518 1.00 89.62 102 VAL A O 1
ATOM 859 N N . GLU A 1 103 ? 7.494 6.209 -19.421 1.00 88.88 103 GLU A N 1
ATOM 860 C CA . GLU A 1 103 ? 6.154 5.627 -19.468 1.00 88.88 103 GLU A CA 1
ATOM 861 C C . GLU A 1 103 ? 6.202 4.103 -19.576 1.00 88.88 103 GLU A C 1
ATOM 863 O O . GLU A 1 103 ? 5.641 3.429 -18.716 1.00 88.88 103 GLU A O 1
ATOM 868 N N . ALA A 1 104 ? 6.961 3.560 -20.530 1.00 83.19 104 ALA A N 1
ATOM 869 C CA . ALA A 1 104 ? 7.127 2.120 -20.720 1.00 83.19 104 ALA A CA 1
ATOM 870 C C . ALA A 1 104 ? 7.706 1.410 -19.482 1.00 83.19 104 ALA A C 1
ATOM 872 O O . ALA A 1 104 ? 7.329 0.285 -19.166 1.00 83.19 104 ALA A O 1
ATOM 873 N N . GLU A 1 105 ? 8.605 2.069 -18.747 1.00 85.94 105 GLU A N 1
ATOM 874 C CA . GLU A 1 105 ? 9.201 1.521 -17.523 1.00 85.94 105 GLU A CA 1
ATOM 875 C C . GLU A 1 105 ? 8.275 1.623 -16.304 1.00 85.94 105 GLU A C 1
ATOM 877 O O . GLU A 1 105 ? 8.353 0.799 -15.390 1.00 85.94 105 GLU A O 1
ATOM 882 N N . MET A 1 106 ? 7.419 2.647 -16.260 1.00 88.62 106 MET A N 1
ATOM 883 C CA . MET A 1 106 ? 6.519 2.908 -15.136 1.00 88.62 106 MET A CA 1
ATOM 884 C C . MET A 1 106 ? 5.186 2.175 -15.270 1.00 88.62 106 MET A C 1
ATOM 886 O O . MET A 1 106 ? 4.695 1.676 -14.261 1.00 88.62 106 MET A O 1
ATOM 890 N N . ALA A 1 107 ? 4.625 2.073 -16.477 1.00 85.75 107 ALA A N 1
ATOM 891 C CA . ALA A 1 107 ? 3.335 1.444 -16.758 1.00 85.75 107 ALA A CA 1
ATOM 892 C C . ALA A 1 107 ? 3.169 0.049 -16.125 1.00 85.75 107 ALA A C 1
ATOM 894 O O . ALA A 1 107 ? 2.231 -0.112 -15.350 1.00 85.75 107 ALA A O 1
ATOM 895 N N . PRO A 1 108 ? 4.079 -0.930 -16.310 1.00 74.94 108 PRO A N 1
ATOM 896 C CA . PRO A 1 108 ? 3.908 -2.256 -15.710 1.00 74.94 108 PRO A CA 1
ATOM 897 C C . PRO A 1 108 ? 4.016 -2.239 -14.178 1.00 74.94 108 PRO A C 1
ATOM 899 O O . PRO A 1 108 ? 3.416 -3.061 -13.491 1.00 74.94 108 PRO A O 1
ATOM 902 N N . ILE A 1 109 ? 4.781 -1.301 -13.607 1.00 79.19 109 ILE A N 1
ATOM 903 C CA . ILE A 1 109 ? 4.879 -1.155 -12.148 1.00 79.19 109 ILE A CA 1
ATOM 904 C C . ILE A 1 109 ? 3.577 -0.576 -11.600 1.00 79.19 109 ILE A C 1
ATOM 906 O O . ILE A 1 109 ? 3.112 -0.999 -10.546 1.00 79.19 109 ILE A O 1
ATOM 910 N N . VAL A 1 110 ? 3.029 0.411 -12.301 1.00 83.12 110 VAL A N 1
ATOM 911 C CA . VAL A 1 110 ? 1.779 1.080 -11.963 1.00 83.12 110 VAL A CA 1
ATOM 912 C C . VAL A 1 110 ? 0.606 0.113 -12.069 1.00 83.12 110 VAL A C 1
ATOM 914 O O . VAL A 1 110 ? -0.140 -0.003 -11.106 1.00 83.12 110 VAL A O 1
ATOM 917 N N . ASP A 1 111 ? 0.509 -0.624 -13.172 1.00 76.00 111 ASP A N 1
ATOM 918 C CA . ASP A 1 111 ? -0.509 -1.648 -13.411 1.00 76.00 111 ASP A CA 1
ATOM 919 C C . ASP A 1 111 ? -0.487 -2.716 -12.308 1.00 76.00 111 ASP A C 1
ATOM 921 O O . ASP A 1 111 ? -1.487 -2.966 -11.642 1.00 76.00 111 ASP A O 1
ATOM 925 N N . ARG A 1 112 ? 0.708 -3.227 -11.979 1.00 68.00 112 ARG A N 1
ATOM 926 C CA . ARG A 1 112 ? 0.886 -4.202 -10.893 1.00 68.00 112 ARG A CA 1
ATOM 927 C C . ARG A 1 112 ? 0.503 -3.669 -9.509 1.00 68.00 112 ARG A C 1
ATOM 929 O O . ARG A 1 112 ? 0.132 -4.450 -8.639 1.00 68.00 112 ARG A O 1
ATOM 936 N N . LEU A 1 113 ? 0.693 -2.376 -9.248 1.00 64.00 113 LEU A N 1
ATOM 937 C CA . LEU A 1 113 ? 0.462 -1.786 -7.923 1.00 64.00 113 LEU A CA 1
ATOM 938 C C . LEU A 1 113 ? -0.915 -1.129 -7.782 1.00 64.00 113 LEU A C 1
ATOM 940 O O . LEU A 1 113 ? -1.326 -0.854 -6.658 1.00 64.00 113 LEU A O 1
ATOM 944 N N . GLY A 1 114 ? -1.593 -0.813 -8.885 1.00 69.81 114 GLY A N 1
ATOM 945 C CA . GLY A 1 114 ? -2.818 -0.010 -8.905 1.00 69.81 114 GLY A CA 1
ATOM 946 C C . GLY A 1 114 ? -2.617 1.470 -8.541 1.00 69.81 114 GLY A C 1
ATOM 947 O O . GLY A 1 114 ? -3.585 2.215 -8.395 1.00 69.81 114 GLY A O 1
ATOM 948 N N . PHE A 1 115 ? -1.376 1.934 -8.356 1.00 76.69 115 PHE A N 1
ATOM 949 C CA . PHE A 1 115 ? -1.070 3.334 -8.050 1.00 76.69 115 PHE A CA 1
ATOM 950 C C . PHE A 1 115 ? 0.338 3.737 -8.499 1.00 76.69 115 PHE A C 1
ATOM 952 O O . PHE A 1 115 ? 1.239 2.910 -8.639 1.00 76.69 115 PHE A O 1
ATOM 959 N N . PHE A 1 116 ? 0.565 5.048 -8.643 1.00 82.75 116 PHE A N 1
ATOM 960 C CA . PHE A 1 116 ? 1.870 5.585 -9.030 1.00 82.75 116 PHE A CA 1
ATOM 961 C C . PHE A 1 116 ? 2.912 5.459 -7.898 1.00 82.75 116 PHE A C 1
ATOM 963 O O . PHE A 1 116 ? 2.798 6.139 -6.869 1.00 82.75 116 PHE A O 1
ATOM 970 N N . PRO A 1 117 ? 3.955 4.620 -8.043 1.00 78.38 117 PRO A N 1
ATOM 971 C CA . PRO A 1 117 ? 4.874 4.308 -6.956 1.00 78.38 117 PRO A CA 1
ATOM 972 C C . PRO A 1 117 ? 5.786 5.488 -6.600 1.00 78.38 117 PRO A C 1
ATOM 974 O O . PRO A 1 117 ? 6.469 6.075 -7.438 1.00 78.38 117 PRO A O 1
ATOM 977 N N . GLY A 1 118 ? 5.868 5.801 -5.305 1.00 78.38 118 GLY A N 1
ATOM 978 C CA . GLY A 1 118 ? 6.840 6.764 -4.776 1.00 78.38 118 GLY A CA 1
ATOM 979 C C . GLY A 1 118 ? 8.210 6.141 -4.470 1.00 78.38 118 GLY A C 1
ATOM 980 O O . GLY A 1 118 ? 8.357 4.922 -4.394 1.00 78.38 118 GLY A O 1
ATOM 981 N N . ARG A 1 119 ? 9.209 6.983 -4.157 1.00 80.88 119 ARG A N 1
ATOM 982 C CA . ARG A 1 119 ? 10.613 6.576 -3.898 1.00 80.88 119 ARG A CA 1
ATOM 983 C C . ARG A 1 119 ? 10.776 5.341 -3.003 1.00 80.88 119 ARG A C 1
ATOM 985 O O . ARG A 1 119 ? 11.488 4.423 -3.375 1.00 80.88 119 ARG A O 1
ATOM 992 N N . LYS A 1 120 ? 10.105 5.295 -1.842 1.00 72.31 120 LYS A N 1
ATOM 993 C CA . LYS A 1 120 ? 10.218 4.161 -0.896 1.00 72.31 120 LYS A CA 1
ATOM 994 C C . LYS A 1 120 ? 9.832 2.818 -1.530 1.00 72.31 120 LYS A C 1
ATOM 996 O O . LYS A 1 120 ? 10.444 1.807 -1.214 1.00 72.31 120 LYS A O 1
ATOM 1001 N N . ILE A 1 121 ? 8.824 2.818 -2.401 1.00 71.19 121 ILE A N 1
ATOM 1002 C CA . ILE A 1 121 ? 8.319 1.605 -3.050 1.00 71.19 121 ILE A CA 1
ATOM 1003 C C . ILE A 1 121 ? 9.277 1.195 -4.160 1.00 71.19 121 ILE A C 1
ATOM 1005 O O . ILE A 1 121 ? 9.712 0.051 -4.167 1.00 71.19 121 ILE A O 1
ATOM 1009 N N . LEU A 1 122 ? 9.713 2.151 -4.991 1.00 79.31 122 LEU A N 1
ATOM 1010 C CA . LEU A 1 122 ? 10.752 1.925 -6.000 1.00 79.31 122 LEU A CA 1
ATOM 1011 C C . LEU A 1 122 ? 12.048 1.363 -5.389 1.00 79.31 122 LEU A C 1
ATOM 1013 O O . LEU A 1 122 ? 12.657 0.472 -5.971 1.00 79.31 122 LEU A O 1
ATOM 1017 N N . THR A 1 123 ? 12.436 1.810 -4.187 1.00 74.75 123 THR A N 1
ATOM 1018 C CA . THR A 1 123 ? 13.596 1.261 -3.466 1.00 74.75 123 THR A CA 1
ATOM 1019 C C . THR A 1 123 ? 13.376 -0.198 -3.078 1.00 74.75 123 THR A C 1
ATOM 1021 O O . THR A 1 123 ? 14.278 -1.008 -3.275 1.00 74.75 123 THR A O 1
ATOM 1024 N N . LYS A 1 124 ? 12.194 -0.541 -2.542 1.00 63.31 124 LYS A N 1
ATOM 1025 C CA . LYS A 1 124 ? 11.857 -1.915 -2.136 1.00 63.31 124 LYS A CA 1
ATOM 1026 C C . LYS A 1 124 ? 11.837 -2.881 -3.324 1.00 63.31 124 LYS A C 1
ATOM 1028 O O . LYS A 1 124 ? 12.305 -4.000 -3.182 1.00 63.31 124 LYS A O 1
ATOM 1033 N N . ILE A 1 125 ? 11.365 -2.439 -4.491 1.00 64.50 125 ILE A N 1
ATOM 1034 C CA . ILE A 1 125 ? 11.348 -3.253 -5.721 1.00 64.50 125 ILE A CA 1
ATOM 1035 C C . ILE A 1 125 ? 12.664 -3.181 -6.520 1.00 64.50 125 ILE A C 1
ATOM 1037 O O . ILE A 1 125 ? 12.709 -3.603 -7.670 1.00 64.50 125 ILE A O 1
ATOM 1041 N N . GLY A 1 126 ? 13.727 -2.598 -5.952 1.00 74.38 126 GLY A N 1
ATOM 1042 C CA . GLY A 1 126 ? 15.058 -2.555 -6.567 1.00 74.38 126 GLY A CA 1
ATOM 1043 C C . GLY A 1 126 ? 15.243 -1.547 -7.710 1.00 74.38 126 GLY A C 1
ATOM 1044 O O . GLY A 1 126 ? 16.338 -1.454 -8.262 1.00 74.38 126 GLY A O 1
ATOM 1045 N N . ARG A 1 127 ? 14.237 -0.727 -8.037 1.00 80.75 127 ARG A N 1
ATOM 1046 C CA . ARG A 1 127 ? 14.253 0.245 -9.148 1.00 80.75 127 ARG A CA 1
ATOM 1047 C C . ARG A 1 127 ? 14.944 1.566 -8.789 1.00 80.75 127 ARG A C 1
ATOM 1049 O O . ARG A 1 127 ? 14.359 2.652 -8.824 1.00 80.75 127 ARG A O 1
ATOM 1056 N N . LYS A 1 128 ? 16.221 1.482 -8.400 1.00 82.38 128 LYS A N 1
ATOM 1057 C CA . LYS A 1 128 ? 17.060 2.652 -8.050 1.00 82.38 128 LYS A CA 1
ATOM 1058 C C . LYS A 1 128 ? 17.348 3.560 -9.253 1.00 82.38 128 LYS A C 1
ATOM 1060 O O . LYS A 1 128 ? 17.549 4.763 -9.083 1.00 82.38 128 LYS A O 1
ATOM 1065 N N . ASP A 1 129 ? 17.341 2.991 -10.451 1.00 84.62 129 ASP A N 1
ATOM 1066 C CA . ASP A 1 129 ? 17.448 3.678 -11.737 1.00 84.62 129 ASP A CA 1
ATOM 1067 C C . ASP A 1 129 ? 16.312 4.697 -11.931 1.00 84.62 129 ASP A C 1
ATOM 1069 O O . ASP A 1 129 ? 16.584 5.879 -12.154 1.00 84.62 129 ASP A O 1
ATOM 1073 N N . LEU A 1 130 ? 15.060 4.280 -11.707 1.00 86.56 130 LEU A N 1
ATOM 1074 C CA . LEU A 1 130 ? 13.885 5.152 -11.782 1.00 86.56 130 LEU A CA 1
ATOM 1075 C C . LEU A 1 130 ? 13.914 6.250 -10.721 1.00 86.56 130 LEU A C 1
ATOM 1077 O O . LEU A 1 130 ? 13.521 7.378 -10.997 1.00 86.56 130 LEU A O 1
ATOM 1081 N N . ILE A 1 131 ? 14.426 5.970 -9.519 1.00 87.81 131 ILE A N 1
ATOM 1082 C CA . ILE A 1 131 ? 14.590 6.996 -8.476 1.00 87.81 131 ILE A CA 1
ATOM 1083 C C . ILE A 1 131 ? 15.575 8.079 -8.930 1.00 87.81 131 ILE A C 1
ATOM 1085 O O . ILE A 1 131 ? 15.311 9.273 -8.766 1.00 87.81 131 ILE A O 1
ATOM 1089 N N . SER A 1 132 ? 16.711 7.669 -9.500 1.00 87.25 132 SER A N 1
ATOM 1090 C CA . SER A 1 132 ? 17.719 8.590 -10.028 1.00 87.25 132 SER A CA 1
ATOM 1091 C C . SER A 1 132 ? 17.153 9.432 -11.177 1.00 87.25 132 SER A C 1
ATOM 1093 O O . SER A 1 132 ? 17.286 10.659 -11.168 1.00 87.25 132 SER A O 1
ATOM 1095 N N . ALA A 1 133 ? 16.445 8.792 -12.112 1.00 89.38 133 ALA A N 1
ATOM 1096 C CA . ALA A 1 133 ? 15.761 9.442 -13.226 1.00 89.38 133 ALA A CA 1
ATOM 1097 C C . ALA A 1 133 ? 14.696 10.444 -12.753 1.00 89.38 133 ALA A C 1
ATOM 1099 O O . ALA A 1 133 ? 14.695 11.596 -13.183 1.00 89.38 133 ALA A O 1
ATOM 1100 N N . MET A 1 134 ? 13.851 10.050 -11.798 1.00 85.88 134 MET A N 1
ATOM 1101 C CA . MET A 1 134 ? 12.780 10.874 -11.231 1.00 85.88 134 MET A CA 1
ATOM 1102 C C . MET A 1 134 ? 13.310 12.144 -10.563 1.00 85.88 134 MET A C 1
ATOM 1104 O O . MET A 1 134 ? 12.686 13.202 -10.643 1.00 85.88 134 MET A O 1
ATOM 1108 N N . ASN A 1 135 ? 14.482 12.076 -9.928 1.00 84.62 135 ASN A N 1
ATOM 1109 C CA . ASN A 1 135 ? 15.100 13.245 -9.307 1.00 84.62 135 ASN A CA 1
ATOM 1110 C C . ASN A 1 135 ? 15.588 14.274 -10.331 1.00 84.62 135 ASN A C 1
ATOM 1112 O O . ASN A 1 135 ? 15.486 15.471 -10.060 1.00 84.62 135 ASN A O 1
ATOM 1116 N N . LYS A 1 136 ? 16.095 13.808 -11.478 1.00 87.19 136 LYS A N 1
ATOM 1117 C CA . LYS A 1 136 ? 16.647 14.650 -12.548 1.00 87.19 136 LYS A CA 1
ATOM 1118 C C . LYS A 1 136 ? 15.563 15.181 -13.490 1.00 87.19 136 LYS A C 1
ATOM 1120 O O . LYS A 1 136 ? 15.608 16.341 -13.876 1.00 87.19 136 LYS A O 1
ATOM 1125 N N . ASN A 1 137 ? 14.553 14.365 -13.789 1.00 90.00 137 ASN A N 1
ATOM 1126 C CA . ASN A 1 137 ? 13.561 14.617 -14.835 1.00 90.00 137 ASN A CA 1
ATOM 1127 C C . ASN A 1 137 ? 12.140 14.748 -14.265 1.00 90.00 137 ASN A C 1
ATOM 1129 O O . ASN A 1 137 ? 11.197 14.120 -14.743 1.00 90.00 137 ASN A O 1
ATOM 1133 N N . ARG A 1 138 ? 11.966 15.579 -13.230 1.00 84.88 138 ARG A N 1
ATOM 1134 C CA . ARG A 1 138 ? 10.684 15.712 -12.506 1.00 84.88 138 ARG A CA 1
ATOM 1135 C C . ARG A 1 138 ? 9.491 16.043 -13.409 1.00 84.88 138 ARG A C 1
ATOM 1137 O O . ARG A 1 138 ? 8.411 15.509 -13.191 1.00 84.88 138 ARG A O 1
ATOM 1144 N N . LYS A 1 139 ? 9.686 16.903 -14.418 1.00 86.62 139 LYS A N 1
ATOM 1145 C CA . LYS A 1 139 ? 8.628 17.293 -15.369 1.00 86.62 139 LYS A CA 1
ATOM 1146 C C . LYS A 1 139 ? 8.138 16.105 -16.204 1.00 86.62 139 LYS A C 1
ATOM 1148 O O . LYS A 1 139 ? 6.938 15.947 -16.372 1.00 86.62 139 LYS A O 1
ATOM 1153 N N . ILE A 1 140 ? 9.058 15.248 -16.647 1.00 88.81 140 ILE A N 1
ATOM 1154 C CA . ILE A 1 140 ? 8.737 14.049 -17.431 1.00 88.81 140 ILE A CA 1
ATOM 1155 C C . ILE A 1 140 ? 7.918 13.077 -16.588 1.00 88.81 140 ILE A C 1
ATOM 1157 O O . ILE A 1 140 ? 6.860 12.636 -17.011 1.00 88.81 140 ILE A O 1
ATOM 1161 N N . PHE A 1 141 ? 8.343 12.812 -15.350 1.00 88.94 141 PHE A N 1
ATOM 1162 C CA . PHE A 1 141 ? 7.585 11.940 -14.450 1.00 88.94 141 PHE A CA 1
ATOM 1163 C C . PHE A 1 141 ? 6.203 12.503 -14.097 1.00 88.94 141 PHE A C 1
ATOM 1165 O O . PHE A 1 141 ? 5.280 11.722 -13.901 1.00 88.94 141 PHE A O 1
ATOM 1172 N N . ALA A 1 142 ? 6.035 13.828 -14.038 1.00 84.50 142 ALA A N 1
ATOM 1173 C CA . ALA A 1 142 ? 4.718 14.443 -13.875 1.00 84.50 142 ALA A CA 1
ATOM 1174 C C . ALA A 1 142 ? 3.823 14.222 -15.109 1.00 84.50 142 ALA A C 1
ATOM 1176 O O . ALA A 1 142 ? 2.651 13.893 -14.947 1.00 84.50 142 ALA A O 1
ATOM 1177 N N . SER A 1 143 ? 4.381 14.339 -16.320 1.00 88.19 143 SER A N 1
ATOM 1178 C CA . SER A 1 143 ? 3.667 14.046 -17.572 1.00 88.19 143 SER A CA 1
ATOM 1179 C C . SER A 1 143 ? 3.271 12.570 -17.676 1.00 88.19 143 SER A C 1
ATOM 1181 O O . SER A 1 143 ? 2.103 12.256 -17.877 1.00 88.19 143 SER A O 1
ATOM 1183 N N . VAL A 1 14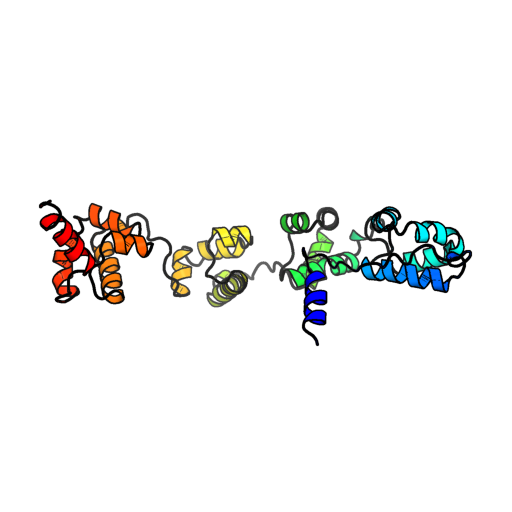4 ? 4.205 11.649 -17.413 1.00 89.38 144 VAL A N 1
ATOM 1184 C CA . VAL A 1 144 ? 3.934 10.200 -17.398 1.00 89.38 144 VAL A CA 1
ATOM 1185 C C . VAL A 1 144 ? 2.892 9.838 -16.342 1.00 89.38 144 VAL A C 1
ATOM 1187 O O . VAL A 1 144 ? 1.970 9.078 -16.615 1.00 89.38 144 VAL A O 1
ATOM 1190 N N . LYS A 1 145 ? 2.985 10.418 -15.140 1.00 87.56 145 LYS A N 1
ATOM 1191 C CA . LYS A 1 145 ? 1.980 10.236 -14.085 1.00 87.56 145 LYS A CA 1
ATOM 1192 C C . LYS A 1 145 ? 0.580 10.655 -14.552 1.00 87.56 145 LYS A C 1
ATOM 1194 O O . LYS A 1 145 ? -0.381 9.957 -14.244 1.00 87.56 145 LYS A O 1
ATOM 1199 N N . LYS A 1 146 ? 0.474 11.750 -15.314 1.00 83.88 146 LYS A N 1
ATOM 1200 C CA . LYS A 1 146 ? -0.774 12.208 -15.939 1.00 83.88 146 LYS A CA 1
ATOM 1201 C C . LYS A 1 146 ? -1.274 11.252 -17.021 1.00 83.88 146 LYS A C 1
ATOM 1203 O O . LYS A 1 146 ? -2.442 10.882 -16.993 1.00 83.88 146 LYS A O 1
ATOM 1208 N N . LYS A 1 147 ? -0.403 10.834 -17.943 1.00 85.56 147 LYS A N 1
ATOM 1209 C CA . LYS A 1 147 ? -0.750 9.894 -19.021 1.00 85.56 147 LYS A CA 1
ATOM 1210 C C . LYS A 1 147 ? -1.266 8.560 -18.499 1.00 85.56 147 LYS A C 1
ATOM 1212 O O . LYS A 1 147 ? -2.254 8.051 -19.008 1.00 85.56 147 LYS A O 1
ATOM 1217 N N . LEU A 1 148 ? -0.650 8.045 -17.439 1.00 83.06 148 LEU A N 1
ATOM 1218 C CA . LEU A 1 148 ? -1.064 6.801 -16.792 1.00 83.06 148 LEU A CA 1
ATOM 1219 C C . LEU A 1 148 ? -2.323 6.961 -15.916 1.00 83.06 148 LEU A C 1
ATOM 1221 O O . LEU A 1 148 ? -2.617 6.082 -15.118 1.00 83.06 148 LEU A O 1
ATOM 1225 N N . GLY A 1 149 ? -3.046 8.083 -15.996 1.00 78.69 149 GLY A N 1
ATOM 1226 C CA . GLY A 1 149 ? -4.291 8.294 -15.247 1.00 78.69 149 GLY A CA 1
ATOM 1227 C C . GLY A 1 149 ? -4.105 8.508 -13.741 1.00 78.69 149 GLY A C 1
ATOM 1228 O O . GLY A 1 149 ? -5.081 8.567 -12.999 1.00 78.69 149 GLY A O 1
ATOM 1229 N N . HIS A 1 150 ? -2.867 8.671 -13.271 1.00 72.50 150 HIS A N 1
ATOM 1230 C CA . HIS A 1 150 ? -2.543 8.867 -11.858 1.00 72.50 150 HIS A CA 1
ATOM 1231 C C . HIS A 1 150 ? -2.204 10.315 -11.533 1.00 72.50 150 HIS A C 1
ATOM 1233 O O . HIS A 1 150 ? -1.322 10.570 -10.710 1.00 72.50 150 HIS A O 1
ATOM 1239 N N . GLU A 1 151 ? -2.881 11.282 -12.149 1.00 64.44 151 GLU A N 1
ATOM 1240 C CA . GLU A 1 151 ? -2.775 12.658 -11.683 1.00 64.44 151 GLU A CA 1
ATOM 1241 C C . GLU A 1 151 ? -3.060 12.684 -10.170 1.00 64.44 151 GLU A C 1
ATOM 1243 O O . GLU A 1 151 ? -4.111 12.246 -9.702 1.00 64.44 151 GLU A O 1
ATOM 1248 N N . GLU A 1 152 ? -2.142 13.254 -9.379 1.00 60.44 152 GLU A N 1
ATOM 1249 C CA . GLU A 1 152 ? -2.607 13.961 -8.188 1.00 60.44 152 GLU A CA 1
ATOM 1250 C C . GLU A 1 152 ? -3.321 15.192 -8.736 1.00 60.44 152 GLU A C 1
ATOM 1252 O O . GLU A 1 152 ? -2.769 16.291 -8.762 1.00 60.44 152 GLU A O 1
ATOM 1257 N N . ILE A 1 153 ? -4.539 14.985 -9.249 1.00 51.16 153 ILE A N 1
ATOM 1258 C CA . ILE A 1 153 ? -5.500 16.059 -9.392 1.00 51.16 153 ILE A CA 1
ATOM 1259 C C . ILE A 1 153 ? -5.578 16.564 -7.966 1.00 51.16 153 ILE A C 1
ATOM 1261 O O . ILE A 1 153 ? -6.032 15.833 -7.078 1.00 51.16 153 ILE A O 1
ATOM 1265 N N . GLN A 1 154 ? -5.041 17.759 -7.708 1.00 57.28 154 GLN A N 1
ATOM 1266 C CA . GLN A 1 154 ? -5.464 18.488 -6.530 1.00 57.28 154 GLN A CA 1
ATOM 1267 C C . GLN A 1 154 ? -6.974 18.460 -6.607 1.00 57.28 154 GLN A C 1
ATOM 1269 O O . GLN A 1 154 ? -7.553 19.062 -7.512 1.00 57.28 154 GLN A O 1
ATOM 1274 N N . LYS A 1 155 ? -7.574 17.628 -5.755 1.00 71.75 155 LYS A N 1
ATOM 1275 C CA . LYS A 1 155 ? -8.993 17.353 -5.850 1.00 71.75 155 LYS A CA 1
ATOM 1276 C C . LYS A 1 155 ? -9.684 18.717 -5.832 1.00 71.75 155 LYS A C 1
ATOM 1278 O O . LYS A 1 155 ? -9.282 19.558 -5.018 1.00 71.75 155 LYS A O 1
ATOM 1283 N N . PRO A 1 156 ? -10.609 18.976 -6.772 1.00 70.69 156 PRO A N 1
ATOM 1284 C CA . PRO A 1 156 ? -11.133 20.314 -6.994 1.00 70.69 156 PRO A CA 1
ATOM 1285 C C . PRO A 1 156 ? -11.628 20.916 -5.680 1.00 70.69 156 PRO A C 1
ATOM 1287 O O . PRO A 1 156 ? -12.034 20.192 -4.766 1.00 70.69 156 PRO A O 1
ATOM 1290 N N . ASN A 1 157 ? -11.573 22.243 -5.562 1.00 70.31 157 ASN A N 1
ATOM 1291 C CA . ASN A 1 157 ? -12.016 22.921 -4.348 1.00 70.31 157 ASN A CA 1
ATOM 1292 C C . ASN A 1 157 ? -13.428 22.450 -3.965 1.00 70.31 157 ASN A C 1
ATOM 1294 O O . ASN A 1 157 ? -14.371 22.619 -4.727 1.00 70.31 157 ASN A O 1
ATOM 1298 N N . GLY A 1 158 ? -13.559 21.853 -2.777 1.00 80.81 158 GLY A N 1
ATOM 1299 C CA . GLY A 1 158 ? -14.822 21.293 -2.291 1.00 80.81 158 GLY A CA 1
ATOM 1300 C C . GLY A 1 158 ? -15.002 19.784 -2.480 1.00 80.81 158 GLY A C 1
ATOM 1301 O O . GLY A 1 158 ? -15.886 19.240 -1.837 1.00 80.81 158 GLY A O 1
ATOM 1302 N N . TYR A 1 159 ? -14.143 19.086 -3.232 1.00 83.19 159 TYR A N 1
ATOM 1303 C CA . TYR A 1 159 ? -14.220 17.625 -3.419 1.00 83.19 159 TYR A CA 1
ATOM 1304 C C . TYR A 1 159 ? -14.326 16.870 -2.091 1.00 83.19 159 TYR A C 1
ATOM 1306 O O . TYR A 1 159 ? -15.210 16.044 -1.901 1.00 83.19 159 TYR A O 1
ATOM 1314 N N . TRP A 1 160 ? -13.462 17.226 -1.139 1.00 86.88 160 TRP A N 1
ATOM 1315 C CA . TRP A 1 160 ? -13.414 16.621 0.190 1.00 86.88 160 TRP A CA 1
ATOM 1316 C C . TRP A 1 160 ? -14.573 17.017 1.110 1.00 86.88 160 TRP A C 1
ATOM 1318 O O . TRP A 1 160 ? -14.661 16.473 2.204 1.00 86.88 160 TRP A O 1
ATOM 1328 N N . LYS A 1 161 ? -15.422 17.973 0.714 1.00 88.19 161 LYS A N 1
ATOM 1329 C CA . LYS A 1 161 ? -16.640 18.343 1.452 1.00 88.19 161 LYS A CA 1
ATOM 1330 C C . LYS A 1 161 ? -17.846 17.496 1.046 1.00 88.19 161 LYS A C 1
ATOM 1332 O O . LYS A 1 161 ? -18.861 17.547 1.729 1.00 88.19 161 LYS A O 1
ATOM 1337 N N . ASP A 1 162 ? -17.749 16.749 -0.050 1.00 87.38 162 ASP A N 1
ATOM 1338 C CA . ASP A 1 162 ? -18.788 15.821 -0.484 1.00 87.38 162 ASP A CA 1
ATOM 1339 C C . ASP A 1 162 ? -18.580 14.460 0.188 1.00 87.38 162 ASP A C 1
ATOM 1341 O O . ASP A 1 162 ? -17.499 13.866 0.106 1.00 87.38 162 ASP A O 1
ATOM 1345 N N . ILE A 1 163 ? -19.616 13.975 0.874 1.00 85.56 163 ILE A N 1
ATOM 1346 C CA . ILE A 1 163 ? -19.556 12.701 1.592 1.00 85.56 163 ILE A CA 1
ATOM 1347 C C . ILE A 1 163 ? -19.422 11.512 0.639 1.00 85.56 163 ILE A C 1
ATOM 1349 O O . ILE A 1 163 ? -18.817 10.509 1.008 1.00 85.56 163 ILE A O 1
ATOM 1353 N N . SER A 1 164 ? -19.939 11.620 -0.585 1.00 79.94 164 SER A N 1
ATOM 1354 C CA . SER A 1 164 ? -19.872 10.559 -1.595 1.00 79.94 164 SER A CA 1
ATOM 1355 C C . SER A 1 164 ? -18.424 10.343 -2.032 1.00 79.94 164 SER A C 1
ATOM 1357 O O . SER A 1 164 ? -17.924 9.227 -1.993 1.00 79.94 164 SER A O 1
ATOM 1359 N N . ASN A 1 165 ? -17.695 11.435 -2.280 1.00 83.62 165 ASN A N 1
ATOM 1360 C CA . ASN A 1 165 ? -16.269 11.383 -2.610 1.00 83.62 165 ASN A CA 1
ATOM 1361 C C . ASN A 1 165 ? -15.419 10.822 -1.459 1.00 83.62 165 ASN A C 1
ATOM 1363 O O . ASN A 1 165 ? -14.445 10.107 -1.693 1.00 83.62 165 ASN A O 1
ATOM 1367 N N . LEU A 1 166 ? -15.767 11.150 -0.208 1.00 87.38 166 LEU A N 1
ATOM 1368 C CA . LEU A 1 166 ? -15.120 10.553 0.962 1.00 87.38 166 LEU A CA 1
ATOM 1369 C C . LEU A 1 166 ? -15.400 9.044 1.035 1.00 87.38 166 LEU A C 1
ATOM 1371 O O . LEU A 1 166 ? -14.486 8.271 1.328 1.00 87.38 166 LEU A O 1
ATOM 1375 N N . ARG A 1 167 ? -16.649 8.638 0.764 1.00 84.75 167 ARG A N 1
ATOM 1376 C CA . ARG A 1 167 ? -17.072 7.234 0.708 1.00 84.75 167 ARG A CA 1
ATOM 1377 C C . ARG A 1 167 ? -16.273 6.442 -0.303 1.00 84.75 167 ARG A C 1
ATOM 1379 O O . ARG A 1 167 ? -15.697 5.428 0.073 1.00 84.75 167 ARG A O 1
ATOM 1386 N N . ASP A 1 168 ? -16.156 6.948 -1.518 1.00 80.00 168 ASP A N 1
ATOM 1387 C CA . ASP A 1 168 ? -15.420 6.270 -2.579 1.00 80.00 168 ASP A CA 1
ATOM 1388 C C . ASP A 1 168 ? -13.939 6.098 -2.221 1.00 80.00 168 ASP A C 1
ATOM 1390 O O . ASP A 1 168 ? -13.392 5.005 -2.338 1.00 80.00 168 ASP A O 1
ATOM 1394 N N . GLU A 1 169 ? -13.284 7.148 -1.714 1.00 85.50 169 GLU A N 1
ATOM 1395 C CA . GLU A 1 169 ? -11.859 7.089 -1.354 1.00 85.50 169 GLU A CA 1
ATOM 1396 C C . GLU A 1 169 ? -11.579 6.131 -0.186 1.00 85.50 169 GLU A C 1
ATOM 1398 O O . GLU A 1 169 ? -10.538 5.475 -0.170 1.00 85.50 169 GLU A O 1
ATOM 1403 N N . ILE A 1 170 ? -12.484 6.032 0.793 1.00 87.06 170 ILE A N 1
ATOM 1404 C CA . ILE A 1 170 ? -12.349 5.074 1.898 1.00 87.06 170 ILE A CA 1
ATOM 1405 C C . ILE A 1 170 ? -12.677 3.656 1.430 1.00 87.06 170 ILE A C 1
ATOM 1407 O O . ILE A 1 170 ? -11.933 2.745 1.781 1.00 87.06 170 ILE A O 1
ATOM 1411 N N . ASN A 1 171 ? -13.718 3.464 0.616 1.00 80.88 171 ASN A N 1
ATOM 1412 C CA . ASN A 1 171 ? -14.070 2.156 0.060 1.00 80.88 171 ASN A CA 1
ATOM 1413 C C . ASN A 1 171 ? -12.926 1.581 -0.777 1.00 80.88 171 ASN A C 1
ATOM 1415 O O . ASN A 1 171 ? -12.561 0.434 -0.570 1.00 80.88 171 ASN A O 1
ATOM 1419 N N . MET A 1 172 ? -12.249 2.393 -1.595 1.00 76.25 172 MET A N 1
ATOM 1420 C CA . MET A 1 172 ? -11.042 1.950 -2.308 1.00 76.25 172 MET A CA 1
ATOM 1421 C C . MET A 1 172 ? -9.943 1.438 -1.367 1.00 76.25 172 MET A C 1
ATOM 1423 O O . MET A 1 172 ? -9.179 0.541 -1.720 1.00 76.25 172 MET A O 1
ATOM 1427 N N . VAL A 1 173 ? -9.810 2.032 -0.178 1.00 80.00 173 VAL A N 1
ATOM 1428 C CA . VAL A 1 173 ? -8.846 1.554 0.819 1.00 80.00 173 VAL A CA 1
ATOM 1429 C C . VAL A 1 173 ? -9.345 0.274 1.483 1.00 80.00 173 VAL A C 1
ATOM 1431 O O . VAL A 1 173 ? -8.537 -0.623 1.701 1.00 80.00 173 VAL A O 1
ATOM 1434 N N . ILE A 1 174 ? -10.644 0.172 1.774 1.00 79.62 174 ILE A N 1
ATOM 1435 C CA . ILE A 1 174 ? -11.267 -1.045 2.309 1.00 79.62 174 ILE A CA 1
ATOM 1436 C C . ILE A 1 174 ? -11.075 -2.207 1.338 1.00 79.62 174 ILE A C 1
ATOM 1438 O O . ILE A 1 174 ? -10.608 -3.255 1.762 1.00 79.62 174 ILE A O 1
ATOM 1442 N N . ASP A 1 175 ? -11.335 -2.010 0.048 1.00 73.00 175 ASP A N 1
ATOM 1443 C CA . ASP A 1 175 ? -11.141 -3.028 -0.990 1.00 73.00 175 ASP A CA 1
ATOM 1444 C C . ASP A 1 175 ? -9.681 -3.504 -1.053 1.00 73.00 175 ASP A C 1
ATOM 1446 O O . ASP A 1 175 ? -9.406 -4.669 -1.334 1.00 73.00 175 ASP A O 1
ATOM 1450 N N . LEU A 1 176 ? -8.732 -2.612 -0.748 1.00 67.56 176 LEU A N 1
ATOM 1451 C CA . LEU A 1 176 ? -7.305 -2.918 -0.745 1.00 67.56 176 LEU A CA 1
ATOM 1452 C C . LEU A 1 176 ? -6.853 -3.719 0.487 1.00 67.56 176 LEU A C 1
ATOM 1454 O O . LEU A 1 176 ? -5.978 -4.573 0.357 1.00 67.56 176 LEU A O 1
ATOM 1458 N N . ILE A 1 177 ? -7.370 -3.410 1.682 1.00 73.12 177 ILE A N 1
ATOM 1459 C CA . ILE A 1 177 ? -6.878 -3.999 2.946 1.00 73.12 177 ILE A CA 1
ATOM 1460 C C . ILE A 1 177 ? -7.853 -4.988 3.597 1.00 73.12 177 ILE A C 1
ATOM 1462 O O . ILE A 1 177 ? -7.467 -5.688 4.525 1.00 73.12 177 ILE A O 1
ATOM 1466 N N . GLY A 1 178 ? -9.090 -5.070 3.108 1.00 72.06 178 GLY A N 1
ATOM 1467 C CA . GLY A 1 178 ? -10.138 -5.975 3.584 1.00 72.06 178 GLY A CA 1
ATOM 1468 C C . GLY A 1 178 ? -10.896 -5.509 4.832 1.00 72.06 178 GLY A C 1
ATOM 1469 O O . GLY A 1 178 ? -11.763 -6.233 5.316 1.00 72.06 178 GLY A O 1
ATOM 1470 N N . HIS A 1 179 ? -10.601 -4.323 5.373 1.00 80.44 179 HIS A N 1
ATOM 1471 C CA . HIS A 1 179 ? -11.266 -3.769 6.560 1.00 80.44 179 HIS A CA 1
ATOM 1472 C C . HIS A 1 179 ? -11.255 -2.240 6.565 1.00 80.44 179 HIS A C 1
ATOM 1474 O O . HIS A 1 179 ? -10.512 -1.602 5.820 1.00 80.44 179 HIS A O 1
ATOM 1480 N N . PHE A 1 180 ? -12.059 -1.628 7.442 1.00 84.62 180 PHE A N 1
ATOM 1481 C CA . PHE A 1 180 ? -12.066 -0.174 7.597 1.00 84.62 180 PHE A CA 1
ATOM 1482 C C . PHE A 1 180 ? -10.698 0.334 8.087 1.00 84.62 180 PHE A C 1
ATOM 1484 O O . PHE A 1 180 ? -10.308 0.010 9.219 1.00 84.62 180 PHE A O 1
ATOM 1491 N N . PRO A 1 181 ? -9.992 1.178 7.310 1.00 86.12 181 PRO A N 1
ATOM 1492 C CA . PRO A 1 181 ? -8.617 1.556 7.610 1.00 86.12 181 PRO A CA 1
ATOM 1493 C C . PRO A 1 181 ? -8.485 2.271 8.948 1.00 86.12 181 PRO A C 1
ATOM 1495 O O . PRO A 1 181 ? -9.385 2.978 9.401 1.00 86.12 181 PRO A O 1
ATOM 1498 N N . THR A 1 182 ? -7.335 2.136 9.586 1.00 88.00 182 THR A N 1
ATOM 1499 C CA . THR A 1 182 ? -6.878 2.982 10.689 1.00 88.00 182 THR A CA 1
ATOM 1500 C C . THR A 1 182 ? -6.094 4.178 10.150 1.00 88.00 182 THR A C 1
ATOM 1502 O O . THR A 1 182 ? -5.567 4.160 9.038 1.00 88.00 182 THR A O 1
ATOM 1505 N N . GLU A 1 183 ? -5.957 5.234 10.956 1.00 87.69 183 GLU A N 1
ATOM 1506 C CA . GLU A 1 183 ? -5.136 6.390 10.576 1.00 87.69 183 GLU A CA 1
ATOM 1507 C C . GLU A 1 183 ? -3.676 5.988 10.286 1.00 87.69 183 GLU A C 1
ATOM 1509 O O . GLU A 1 183 ? -3.049 6.527 9.374 1.00 87.69 183 GLU A O 1
ATOM 1514 N N . THR A 1 184 ? -3.134 5.018 11.031 1.00 85.06 184 THR A N 1
ATOM 1515 C CA . THR A 1 184 ? -1.779 4.491 10.817 1.00 85.06 184 THR A CA 1
ATOM 1516 C C . THR A 1 184 ? -1.659 3.812 9.455 1.00 85.06 184 THR A C 1
ATOM 1518 O O . THR A 1 184 ? -0.746 4.142 8.702 1.00 85.06 184 THR A O 1
ATOM 1521 N N . GLU A 1 185 ? -2.613 2.952 9.093 1.00 83.56 185 GLU A N 1
ATOM 1522 C CA . GLU A 1 185 ? -2.640 2.294 7.780 1.00 83.56 185 GLU A CA 1
ATOM 1523 C C . GLU A 1 185 ? -2.772 3.321 6.649 1.00 83.56 185 GLU A C 1
ATOM 1525 O O . GLU A 1 185 ? -2.032 3.259 5.668 1.00 83.56 185 GLU A O 1
ATOM 1530 N N . LEU A 1 186 ? -3.608 4.355 6.806 1.00 86.62 186 LEU A N 1
ATOM 1531 C CA . LEU A 1 186 ? -3.675 5.445 5.826 1.00 86.62 186 LEU A CA 1
ATOM 1532 C C . LEU A 1 186 ? -2.344 6.198 5.681 1.00 86.62 186 LEU A C 1
ATOM 1534 O O . LEU A 1 186 ? -1.989 6.602 4.570 1.00 86.62 186 LEU A O 1
ATOM 1538 N N . LYS A 1 187 ? -1.583 6.391 6.768 1.00 83.56 187 LYS A N 1
ATOM 1539 C CA . LYS A 1 187 ? -0.242 7.006 6.713 1.00 83.56 187 LYS A CA 1
ATOM 1540 C C . LYS A 1 187 ? 0.757 6.105 5.996 1.00 83.56 187 LYS A C 1
ATOM 1542 O O . LYS A 1 187 ? 1.571 6.608 5.219 1.00 83.56 187 LYS A O 1
ATOM 1547 N N . GLU A 1 188 ? 0.699 4.799 6.226 1.00 79.12 188 GLU A N 1
ATOM 1548 C CA . GLU A 1 188 ? 1.551 3.810 5.557 1.00 79.12 188 GLU A CA 1
ATOM 1549 C C . GLU A 1 188 ? 1.254 3.729 4.055 1.00 79.12 188 GLU A C 1
ATOM 1551 O O . GLU A 1 188 ? 2.183 3.735 3.239 1.00 79.12 188 GLU A O 1
ATOM 1556 N N . LEU A 1 189 ? -0.029 3.810 3.693 1.00 76.19 189 LEU A N 1
ATOM 1557 C CA . LEU A 1 189 ? -0.529 3.954 2.323 1.00 76.19 189 LEU A CA 1
ATOM 1558 C C . LEU A 1 189 ? -0.321 5.365 1.744 1.00 76.19 189 LEU A C 1
ATOM 1560 O O . LEU A 1 189 ? -0.641 5.617 0.583 1.00 76.19 189 LEU A O 1
ATOM 1564 N N . LYS A 1 190 ? 0.238 6.296 2.530 1.00 80.50 190 LYS A N 1
ATOM 1565 C CA . LYS A 1 190 ? 0.517 7.695 2.162 1.00 80.50 190 LYS A CA 1
ATOM 1566 C C . LYS A 1 190 ? -0.709 8.476 1.685 1.00 80.50 190 LYS A C 1
ATOM 1568 O O . LYS A 1 190 ? -0.583 9.438 0.927 1.00 80.50 190 LYS A O 1
ATOM 1573 N N . ARG A 1 191 ? -1.895 8.127 2.177 1.00 82.19 191 ARG A N 1
ATOM 1574 C CA . ARG A 1 191 ? -3.166 8.809 1.896 1.00 82.19 191 ARG A CA 1
ATOM 1575 C C . ARG A 1 191 ? -3.342 10.051 2.780 1.00 82.19 191 ARG A C 1
ATOM 1577 O O . ARG A 1 191 ? -4.394 10.275 3.367 1.00 82.19 191 ARG A O 1
ATOM 1584 N N . TYR A 1 192 ? -2.313 10.896 2.871 1.00 83.19 192 TYR A N 1
ATOM 1585 C CA . TYR A 1 192 ? -2.320 12.083 3.739 1.00 83.19 192 TYR A CA 1
ATOM 1586 C C . TYR A 1 192 ? -3.426 13.085 3.380 1.00 83.19 192 TYR A C 1
ATOM 1588 O O . TYR A 1 192 ? -3.971 13.734 4.266 1.00 83.19 192 TYR A O 1
ATOM 1596 N N . GLY A 1 193 ? -3.786 13.188 2.094 1.00 85.25 193 GLY A N 1
ATOM 1597 C CA . GLY A 1 193 ? -4.903 14.023 1.644 1.00 85.25 193 GLY A CA 1
ATOM 1598 C C . GLY A 1 193 ? -6.238 13.592 2.254 1.00 85.25 193 GLY A C 1
ATOM 1599 O O . GLY A 1 193 ? -6.976 14.441 2.742 1.00 85.25 193 GLY A O 1
ATOM 1600 N N . LEU A 1 194 ? -6.488 12.280 2.314 1.00 88.12 194 LEU A N 1
ATOM 1601 C CA . LEU A 1 194 ? -7.678 11.704 2.936 1.00 88.12 194 LEU A CA 1
ATOM 1602 C C . LEU A 1 194 ? -7.678 11.931 4.454 1.00 88.12 194 LEU A C 1
ATOM 1604 O O . LEU A 1 194 ? -8.682 12.370 5.000 1.00 88.12 194 LEU A O 1
ATOM 1608 N N . ILE A 1 195 ? -6.541 11.726 5.129 1.00 89.81 195 ILE A N 1
ATOM 1609 C CA . ILE A 1 195 ? -6.414 12.002 6.575 1.00 89.81 195 ILE A CA 1
ATOM 1610 C C . ILE A 1 195 ? -6.741 13.471 6.876 1.00 89.81 195 ILE A C 1
ATOM 1612 O O . ILE A 1 195 ? -7.542 13.770 7.761 1.00 89.81 195 ILE A O 1
ATOM 1616 N N . ASN A 1 196 ? -6.151 14.395 6.114 1.00 88.88 196 ASN A N 1
ATOM 1617 C CA . ASN A 1 196 ? -6.385 15.826 6.290 1.00 88.88 196 ASN A CA 1
ATOM 1618 C C . ASN A 1 196 ? -7.837 16.209 5.976 1.00 88.88 196 ASN A C 1
ATOM 1620 O O . ASN A 1 196 ? -8.404 17.062 6.655 1.00 88.88 196 ASN A O 1
ATOM 1624 N N . ALA A 1 197 ? -8.439 15.591 4.957 1.00 90.12 197 ALA A N 1
ATOM 1625 C CA . ALA A 1 197 ? -9.834 15.803 4.590 1.00 90.12 197 ALA A CA 1
ATOM 1626 C C . ALA A 1 197 ? -10.792 15.366 5.702 1.00 90.12 197 ALA A C 1
ATOM 1628 O O . ALA A 1 197 ? -11.678 16.140 6.064 1.00 90.12 197 ALA A O 1
ATOM 1629 N N . ILE A 1 198 ? -10.569 14.178 6.273 1.00 91.38 198 ILE A N 1
ATOM 1630 C CA . ILE A 1 198 ? -11.313 13.658 7.426 1.00 91.38 198 ILE A CA 1
ATOM 1631 C C . ILE A 1 198 ? -11.268 14.678 8.568 1.00 91.38 198 ILE A C 1
ATOM 1633 O O . ILE A 1 198 ? -12.312 15.185 8.966 1.00 91.38 198 ILE A O 1
ATOM 1637 N N . GLY A 1 199 ? -10.063 15.062 9.006 1.00 88.81 199 GLY A N 1
ATOM 1638 C CA . GLY A 1 199 ? -9.883 15.991 10.127 1.00 88.81 199 GLY A CA 1
ATOM 1639 C C . GLY A 1 199 ? -10.480 17.384 9.897 1.00 88.81 199 GLY A C 1
ATOM 1640 O O . GLY A 1 199 ? -10.966 18.024 10.824 1.00 88.81 199 GLY A O 1
ATOM 1641 N N . LYS A 1 200 ? -10.440 17.880 8.655 1.00 89.69 200 LYS A N 1
ATOM 1642 C CA . LYS A 1 200 ? -10.856 19.250 8.319 1.00 89.69 200 LYS A CA 1
ATOM 1643 C C . LYS A 1 200 ? -12.356 19.395 8.066 1.00 89.69 200 LYS A C 1
ATOM 1645 O O . LYS A 1 200 ? -12.903 20.467 8.319 1.00 89.69 200 LYS A O 1
ATOM 1650 N N . HIS A 1 201 ? -12.997 18.379 7.493 1.00 89.25 201 HIS A N 1
ATOM 1651 C CA . HIS A 1 201 ? -14.375 18.481 7.001 1.00 89.25 201 HIS A CA 1
ATOM 1652 C C . HIS A 1 201 ? -15.354 17.545 7.704 1.00 89.25 201 HIS A C 1
ATOM 1654 O O . HIS A 1 201 ? -16.546 17.837 7.707 1.00 89.25 201 HIS A O 1
ATOM 1660 N N . TRP A 1 202 ? -14.867 16.470 8.323 1.00 86.06 202 TRP A N 1
ATOM 1661 C CA . TRP A 1 202 ? -15.711 15.384 8.825 1.00 86.06 202 TRP A CA 1
ATOM 1662 C C . TRP A 1 202 ? -15.494 15.075 10.309 1.00 86.06 202 TRP A C 1
ATOM 1664 O O . TRP A 1 202 ? -15.988 14.064 10.798 1.00 86.06 202 TRP A O 1
ATOM 1674 N N . GLY A 1 203 ? -14.793 15.956 11.029 1.00 85.88 203 GLY A N 1
ATOM 1675 C CA . GLY A 1 203 ? -14.545 15.821 12.462 1.00 85.88 203 GLY A CA 1
ATOM 1676 C C . GLY A 1 203 ? -13.394 14.868 12.751 1.00 85.88 203 GLY A C 1
ATOM 1677 O O . GLY A 1 203 ? -12.305 15.009 12.196 1.00 85.88 203 GLY A O 1
ATOM 1678 N N . GLU A 1 204 ? -13.614 13.905 13.642 1.00 85.94 204 GLU A N 1
ATOM 1679 C CA . GLU A 1 204 ? -12.600 12.907 13.961 1.00 85.94 204 GLU A CA 1
ATOM 1680 C C . GLU A 1 204 ? -12.755 11.643 13.114 1.00 85.94 204 GLU A C 1
ATOM 1682 O O . GLU A 1 204 ? -13.815 11.313 12.581 1.00 85.94 204 GLU A O 1
ATOM 1687 N N . TYR A 1 205 ? -11.687 10.851 13.060 1.00 84.00 205 TYR A N 1
ATOM 1688 C CA . TYR A 1 205 ? -11.686 9.553 12.387 1.00 84.00 205 TYR A CA 1
ATOM 1689 C C . TYR A 1 205 ? -12.799 8.608 12.894 1.00 84.00 205 TYR A C 1
ATOM 1691 O O . TYR A 1 205 ? -13.291 7.747 12.165 1.00 84.00 205 TYR A O 1
ATOM 1699 N N . GLN A 1 206 ? -13.220 8.784 14.151 1.00 80.25 206 GLN A N 1
ATOM 1700 C CA . GLN A 1 206 ? -14.327 8.043 14.758 1.00 80.25 206 GLN A CA 1
ATOM 1701 C C . GLN A 1 206 ? -15.694 8.440 14.197 1.00 80.25 206 GLN A C 1
ATOM 1703 O O . GLN A 1 206 ? -16.585 7.597 14.133 1.00 80.25 206 GLN A O 1
ATOM 1708 N N . ASP A 1 207 ? -15.880 9.698 13.804 1.00 84.44 207 ASP A N 1
ATOM 1709 C CA . ASP A 1 207 ? -17.145 10.161 13.235 1.00 84.44 207 ASP A CA 1
ATOM 1710 C C . ASP A 1 207 ? -17.328 9.609 11.827 1.00 84.44 207 ASP A C 1
ATOM 1712 O O . ASP A 1 207 ? -18.406 9.128 11.485 1.00 84.44 207 ASP A O 1
ATOM 1716 N N . VAL A 1 208 ? -16.240 9.529 11.060 1.00 87.50 208 VAL A N 1
ATOM 1717 C CA . VAL A 1 208 ? -16.254 8.863 9.757 1.00 87.50 208 VAL A CA 1
ATOM 1718 C C . VAL A 1 208 ? -16.550 7.369 9.896 1.00 87.50 208 VAL A C 1
ATOM 1720 O O . VAL A 1 208 ? -17.379 6.866 9.152 1.00 87.50 208 VAL A O 1
ATOM 1723 N N . ARG A 1 209 ? -16.006 6.663 10.898 1.00 86.00 209 ARG A N 1
ATOM 1724 C CA . ARG A 1 209 ? -16.404 5.264 11.171 1.00 86.00 209 ARG A CA 1
ATOM 1725 C C . ARG A 1 209 ? -17.910 5.106 11.403 1.00 86.00 209 ARG A C 1
ATOM 1727 O O . ARG A 1 209 ? -18.518 4.219 10.812 1.00 86.00 209 ARG A O 1
ATOM 1734 N N . LYS A 1 210 ? -18.535 6.002 12.180 1.00 82.69 210 LYS A N 1
ATOM 1735 C CA . LYS A 1 210 ? -19.996 5.977 12.398 1.00 82.69 210 LYS A CA 1
ATOM 1736 C C . LYS A 1 210 ? -20.778 6.143 11.096 1.00 82.69 210 LYS A C 1
ATOM 1738 O O . LYS A 1 210 ? -21.785 5.469 10.913 1.00 82.69 210 LYS A O 1
ATOM 1743 N N . ILE A 1 211 ? -20.322 7.012 10.187 1.00 83.19 211 ILE A N 1
ATOM 1744 C CA . ILE A 1 211 ? -20.976 7.236 8.883 1.00 83.19 211 ILE A CA 1
ATOM 1745 C C . ILE A 1 211 ? -20.992 5.958 8.025 1.00 83.19 211 ILE A C 1
ATOM 1747 O O . ILE A 1 211 ? -21.884 5.787 7.190 1.00 83.19 211 ILE A O 1
ATOM 1751 N N . PHE A 1 212 ? -20.024 5.066 8.234 1.00 81.75 212 PHE A N 1
ATOM 1752 C CA . PHE A 1 212 ? -19.917 3.773 7.555 1.00 81.75 212 PHE A CA 1
ATOM 1753 C C . PHE A 1 212 ? -20.525 2.622 8.368 1.00 81.75 212 PHE A C 1
ATOM 1755 O O . PHE A 1 212 ? -20.452 1.477 7.941 1.00 81.75 212 PHE A O 1
ATOM 1762 N N . GLY A 1 213 ? -21.148 2.908 9.517 1.00 78.69 213 GLY A N 1
ATOM 1763 C CA . GLY A 1 213 ? -21.750 1.886 10.374 1.00 78.69 213 GLY A CA 1
ATOM 1764 C C . GLY A 1 213 ? -20.737 1.018 11.126 1.00 78.69 213 GLY A C 1
ATOM 1765 O O . GLY A 1 213 ? -21.115 -0.011 11.675 1.00 78.69 213 GLY A O 1
ATOM 1766 N N . GLU A 1 214 ? -19.468 1.426 11.178 1.00 75.25 214 GLU A N 1
ATOM 1767 C CA . GLU A 1 214 ? -18.400 0.680 11.843 1.00 75.25 214 GLU A CA 1
ATOM 1768 C C . GLU A 1 214 ? -18.385 0.937 13.356 1.00 75.25 214 GLU A C 1
ATOM 1770 O O . GLU A 1 214 ? -18.492 2.081 13.818 1.00 75.25 214 GLU A O 1
ATOM 1775 N N . GLU A 1 215 ? -18.192 -0.122 14.152 1.00 63.97 215 GLU A N 1
ATOM 1776 C CA . GLU A 1 215 ? -18.071 0.005 15.607 1.00 63.97 215 GLU A CA 1
ATOM 1777 C C . GLU A 1 215 ? -16.800 0.798 15.986 1.00 63.97 215 GLU A C 1
ATOM 1779 O O . GLU A 1 215 ? -15.709 0.629 15.428 1.00 63.97 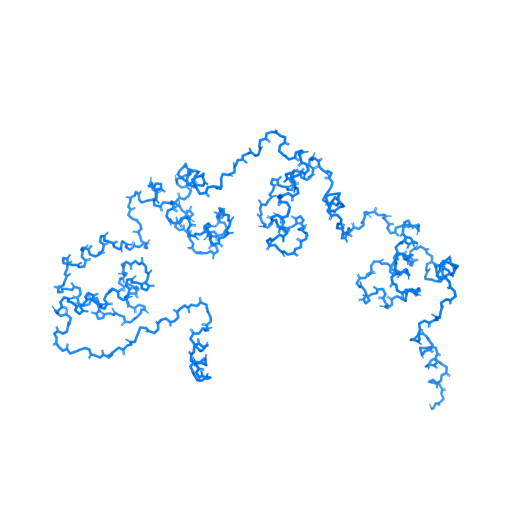215 GLU A O 1
ATOM 1784 N N . GLN A 1 216 ? -16.923 1.689 16.978 1.00 62.28 216 GLN A N 1
ATOM 1785 C CA . GLN A 1 216 ? -15.782 2.451 17.492 1.00 62.28 216 GLN A CA 1
ATOM 1786 C C . GLN A 1 216 ? -14.745 1.523 18.136 1.00 62.28 216 GLN A C 1
ATOM 1788 O O . GLN A 1 216 ? -15.026 0.876 19.144 1.00 62.28 216 GLN A O 1
ATOM 1793 N N . ILE A 1 217 ? -13.508 1.546 17.628 1.00 64.50 217 ILE A N 1
ATOM 1794 C CA . ILE A 1 217 ? -12.392 0.761 18.192 1.00 64.50 217 ILE A CA 1
ATOM 1795 C C . ILE A 1 217 ? -12.015 1.259 19.598 1.00 64.50 217 ILE A C 1
ATOM 1797 O O . ILE A 1 217 ? -11.631 0.474 20.465 1.00 64.50 217 ILE A O 1
ATOM 1801 N N . ARG A 1 218 ? -12.098 2.575 19.843 1.00 66.56 218 ARG A N 1
ATOM 1802 C CA . ARG A 1 218 ? -11.744 3.192 21.129 1.00 66.56 218 ARG A CA 1
ATOM 1803 C C . ARG A 1 218 ? -12.808 4.191 21.550 1.00 66.56 218 ARG A C 1
ATOM 1805 O O . ARG A 1 218 ? -13.119 5.122 20.814 1.00 66.56 218 ARG A O 1
ATOM 1812 N N . LYS A 1 219 ? -13.327 4.001 22.760 1.00 77.38 219 LYS A N 1
ATOM 1813 C CA . LYS A 1 219 ? -14.237 4.946 23.408 1.00 77.38 219 LYS A CA 1
ATOM 1814 C C . LYS A 1 219 ? -13.460 6.194 23.864 1.00 77.38 219 LYS A C 1
ATOM 1816 O O . LYS A 1 219 ? -12.269 6.072 24.172 1.00 77.38 219 LYS A O 1
ATOM 1821 N N . PRO A 1 220 ? -14.093 7.381 23.905 1.00 74.12 220 PRO A N 1
ATOM 1822 C CA . PRO A 1 220 ? -13.414 8.624 24.267 1.00 74.12 220 PRO A CA 1
ATOM 1823 C C . PRO A 1 220 ? -12.854 8.590 25.697 1.00 74.12 220 PRO A C 1
ATOM 1825 O O . PRO A 1 220 ? -13.283 7.801 26.544 1.00 74.12 220 PRO A O 1
ATOM 1828 N N . LYS A 1 221 ? -11.886 9.468 25.986 1.00 75.31 221 LYS A N 1
ATOM 1829 C CA . LYS A 1 221 ? -11.313 9.606 27.334 1.00 75.31 221 LYS A CA 1
ATOM 1830 C C . LYS A 1 221 ? -12.424 9.929 28.347 1.00 75.31 221 LYS A C 1
ATOM 1832 O O . LYS A 1 221 ? -13.291 10.750 28.067 1.00 75.31 221 LYS A O 1
ATOM 1837 N N . GLY A 1 222 ? -12.416 9.255 29.498 1.00 83.94 222 GLY A N 1
ATOM 1838 C CA . GLY A 1 222 ? -13.456 9.386 30.527 1.00 83.94 222 GLY A CA 1
ATOM 1839 C C . GLY A 1 222 ? -14.765 8.641 30.229 1.00 83.94 222 GLY A C 1
ATOM 1840 O O . GLY A 1 222 ? -15.660 8.630 31.067 1.00 83.94 222 GLY A O 1
ATOM 1841 N N . TYR A 1 223 ? -14.903 7.965 29.079 1.00 86.62 223 TYR A N 1
ATOM 1842 C CA . TYR A 1 223 ? -16.111 7.186 28.771 1.00 86.62 223 TYR A CA 1
ATOM 1843 C C . TYR A 1 223 ? -16.391 6.118 29.832 1.00 86.62 223 TYR A C 1
ATOM 1845 O O . TYR A 1 223 ? -17.513 6.012 30.314 1.00 86.62 223 TYR A O 1
ATOM 1853 N N . TRP A 1 224 ? -15.356 5.377 30.229 1.00 88.94 224 TRP A N 1
ATOM 1854 C CA . TRP A 1 224 ? -15.439 4.290 31.208 1.00 88.94 224 TRP A CA 1
ATOM 1855 C C . TRP A 1 224 ? -15.546 4.763 32.665 1.00 88.94 224 TRP A C 1
ATOM 1857 O O . TRP A 1 224 ? -15.806 3.952 33.550 1.00 88.94 224 TRP A O 1
ATOM 1867 N N . GLU A 1 225 ? -15.345 6.056 32.925 1.00 88.94 225 GLU A N 1
ATOM 1868 C CA . GLU A 1 225 ? -15.522 6.660 34.254 1.00 88.94 225 GLU A CA 1
ATOM 1869 C C . GLU A 1 225 ? -16.997 6.966 34.541 1.00 88.94 225 GLU A C 1
ATOM 1871 O O . GLU A 1 225 ? -17.388 7.105 35.694 1.00 88.94 225 GLU A O 1
ATOM 1876 N N . LYS A 1 226 ? -17.832 7.051 33.498 1.00 89.69 226 LYS A N 1
ATOM 1877 C CA . LYS A 1 226 ? -19.271 7.266 33.642 1.00 89.69 226 LYS A CA 1
ATOM 1878 C C . LYS A 1 226 ? -19.973 5.926 33.827 1.00 89.69 226 LYS A C 1
ATOM 1880 O O . LYS A 1 226 ? -20.009 5.115 32.900 1.00 89.69 226 LYS A O 1
ATOM 1885 N N . ARG A 1 227 ? -20.586 5.727 34.995 1.00 90.00 227 ARG A N 1
ATOM 1886 C CA . ARG A 1 227 ? -21.359 4.520 35.329 1.00 90.00 227 ARG A CA 1
ATOM 1887 C C . ARG A 1 227 ? -22.383 4.160 34.247 1.00 90.00 227 ARG A C 1
ATOM 1889 O O . ARG A 1 227 ? -22.426 3.007 33.829 1.00 90.00 227 ARG A O 1
ATOM 1896 N N . ASP A 1 228 ? -23.123 5.142 33.736 1.00 88.00 228 ASP A N 1
ATOM 1897 C CA . ASP A 1 228 ? -24.169 4.942 32.721 1.00 88.00 228 ASP A CA 1
ATOM 1898 C C . ASP A 1 228 ? -23.630 4.313 31.430 1.00 88.00 228 ASP A C 1
ATOM 1900 O O . ASP A 1 228 ? -24.263 3.441 30.837 1.00 88.00 228 ASP A O 1
ATOM 1904 N N . ASN A 1 229 ? -22.417 4.685 31.019 1.00 88.81 229 ASN A N 1
ATOM 1905 C CA . ASN A 1 229 ? -21.781 4.099 29.842 1.00 88.81 229 ASN A CA 1
ATOM 1906 C C . ASN A 1 229 ? -21.418 2.629 30.075 1.00 88.81 229 ASN A C 1
ATOM 1908 O O . ASN A 1 229 ? -21.561 1.806 29.175 1.00 88.81 229 ASN A O 1
ATOM 1912 N N . VAL A 1 230 ? -20.976 2.280 31.287 1.00 90.94 230 VAL A N 1
ATOM 1913 C CA . VAL A 1 230 ? -20.707 0.884 31.664 1.00 90.94 230 VAL A CA 1
ATOM 1914 C C . VAL A 1 230 ? -22.005 0.074 31.657 1.00 90.94 230 VAL A C 1
ATOM 1916 O O . VAL A 1 230 ? -22.007 -1.053 31.166 1.00 90.94 230 VAL A O 1
ATOM 1919 N N . VAL A 1 231 ? -23.113 0.659 32.130 1.00 89.38 231 VAL A N 1
ATOM 1920 C CA . VAL A 1 231 ? -24.450 0.048 32.064 1.00 89.38 231 VAL A CA 1
ATOM 1921 C C . VAL A 1 231 ? -24.862 -0.233 30.618 1.00 89.38 231 VAL A C 1
ATOM 1923 O O . VAL A 1 231 ? -25.288 -1.346 30.326 1.00 89.38 231 VAL A O 1
ATOM 1926 N N . ILE A 1 232 ? -24.711 0.733 29.708 1.00 87.06 232 ILE A N 1
ATOM 1927 C CA . ILE A 1 232 ? -25.071 0.575 28.287 1.00 87.06 232 ILE A CA 1
ATOM 1928 C C . ILE A 1 232 ? -24.296 -0.583 27.644 1.00 87.06 232 ILE A C 1
ATOM 1930 O O . ILE A 1 232 ? -24.886 -1.445 26.993 1.00 87.06 232 ILE A O 1
ATOM 1934 N N . GLU A 1 233 ? -22.980 -0.633 27.851 1.00 89.44 233 GLU A N 1
ATOM 1935 C CA . GLU A 1 233 ? -22.125 -1.681 27.277 1.00 89.44 233 GLU A CA 1
ATOM 1936 C C . GLU A 1 233 ? -22.447 -3.061 27.865 1.00 89.44 233 GLU A C 1
ATOM 1938 O O . GLU A 1 233 ? -22.466 -4.058 27.143 1.00 89.44 233 GLU A O 1
ATOM 1943 N N . LEU A 1 234 ? -22.749 -3.127 29.167 1.00 89.69 234 LEU A N 1
ATOM 1944 C CA . LEU A 1 234 ? -23.180 -4.362 29.819 1.00 89.69 234 LEU A CA 1
ATOM 1945 C C . LEU A 1 234 ? -24.545 -4.834 29.324 1.00 89.69 234 LEU A C 1
ATOM 1947 O O . LEU A 1 234 ? -24.686 -6.023 29.067 1.00 89.69 234 LEU A O 1
ATOM 1951 N N . LYS A 1 235 ? -25.523 -3.938 29.148 1.00 87.50 235 LYS A N 1
ATOM 1952 C CA . LYS A 1 235 ? -26.836 -4.284 28.584 1.00 87.50 235 LYS A CA 1
ATOM 1953 C C . LYS A 1 235 ? -26.697 -4.872 27.187 1.00 87.50 235 LYS A C 1
ATOM 1955 O O . LYS A 1 235 ? -27.171 -5.974 26.958 1.00 87.50 235 LYS A O 1
ATOM 1960 N N . SER A 1 236 ? -25.935 -4.216 26.311 1.00 86.12 236 SER A N 1
ATOM 1961 C CA . SER A 1 236 ? -25.681 -4.732 24.962 1.00 86.12 236 SER A CA 1
ATOM 1962 C C . SER A 1 236 ? -25.000 -6.108 24.970 1.00 86.12 236 SER A C 1
ATOM 1964 O O . SER A 1 236 ? -25.296 -6.954 24.129 1.00 86.12 236 SER A O 1
ATOM 1966 N N . LEU A 1 237 ? -24.093 -6.362 25.920 1.00 88.19 237 LEU A N 1
ATOM 1967 C CA . LEU A 1 237 ? -23.486 -7.685 26.082 1.00 88.19 237 LEU A CA 1
ATOM 1968 C C . LEU A 1 237 ? -24.472 -8.720 26.628 1.00 88.19 237 LEU A C 1
ATOM 1970 O O . LEU A 1 237 ? -24.448 -9.853 26.162 1.00 88.19 237 LEU A O 1
ATOM 1974 N N . ILE A 1 238 ? -25.327 -8.343 27.578 1.00 87.69 238 ILE A N 1
ATOM 1975 C CA . ILE A 1 238 ? -26.384 -9.209 28.110 1.00 87.69 238 ILE A CA 1
ATOM 1976 C C . ILE A 1 238 ? -27.370 -9.568 26.999 1.00 87.69 238 ILE A C 1
ATOM 1978 O O . ILE A 1 238 ? -27.689 -10.739 26.863 1.00 87.69 238 ILE A O 1
ATOM 1982 N N . ASP A 1 239 ? -27.767 -8.620 26.150 1.00 83.38 239 ASP A N 1
ATOM 1983 C CA . ASP A 1 239 ? -28.659 -8.883 25.013 1.00 83.38 239 ASP A CA 1
ATOM 1984 C C . ASP A 1 239 ? -28.046 -9.895 24.033 1.00 83.38 239 ASP A C 1
ATOM 1986 O O . ASP A 1 239 ? -28.740 -10.752 23.495 1.00 83.38 239 ASP A O 1
ATOM 1990 N N . LYS A 1 240 ? -26.726 -9.816 23.812 1.00 84.50 240 LYS A N 1
ATOM 1991 C CA . LYS A 1 240 ? -25.991 -10.731 22.923 1.00 84.50 240 LYS A CA 1
ATOM 1992 C C . LYS A 1 240 ? -25.746 -12.109 23.544 1.00 84.50 240 LYS A C 1
ATOM 1994 O O . LYS A 1 240 ? -25.701 -13.095 22.818 1.00 84.50 240 LYS A O 1
ATOM 1999 N N . LEU A 1 241 ? -25.506 -12.175 24.853 1.00 84.75 241 LEU A N 1
ATOM 2000 C CA . LEU A 1 241 ? -25.124 -13.409 25.550 1.00 84.75 241 LEU A CA 1
ATOM 2001 C C . LEU A 1 241 ? -26.312 -14.130 26.192 1.00 84.75 241 LEU A C 1
ATOM 2003 O O . LEU A 1 241 ? -26.213 -15.320 26.466 1.00 84.75 241 LEU A O 1
ATOM 2007 N N . GLY A 1 242 ? -27.399 -13.417 26.473 1.00 84.44 242 GLY A N 1
ATOM 2008 C CA . GLY A 1 242 ? -28.519 -13.895 27.279 1.00 84.44 242 GLY A CA 1
ATOM 2009 C C . GLY A 1 242 ? -28.208 -14.016 28.775 1.00 84.44 242 GLY A C 1
ATOM 2010 O O . GLY A 1 242 ? -29.042 -14.525 29.508 1.00 84.44 242 GLY A O 1
ATOM 2011 N N . PHE A 1 243 ? -27.028 -13.587 29.246 1.00 85.44 243 PHE A N 1
ATOM 2012 C CA . PHE A 1 243 ? -26.632 -13.638 30.659 1.00 85.44 243 PHE A CA 1
ATOM 2013 C C . PHE A 1 243 ? -25.654 -12.534 31.055 1.00 85.44 243 PHE A C 1
ATOM 2015 O O . PHE A 1 243 ? -24.985 -11.930 30.215 1.00 85.44 243 PHE A O 1
ATOM 2022 N N . PHE A 1 244 ? -25.554 -12.271 32.364 1.00 88.62 244 PHE A N 1
ATOM 2023 C CA . PHE A 1 244 ? -24.585 -11.317 32.902 1.00 88.62 244 PHE A CA 1
ATOM 2024 C C . PHE A 1 244 ? -23.166 -11.909 32.831 1.00 88.62 244 PHE A C 1
ATOM 2026 O O . PHE A 1 244 ? -22.875 -12.864 33.559 1.00 88.62 244 PHE A O 1
ATOM 2033 N N . PRO A 1 245 ? -22.250 -11.351 32.020 1.00 88.69 245 PRO A N 1
ATOM 2034 C CA . PRO A 1 245 ? -20.952 -11.969 31.781 1.00 88.69 245 PRO A CA 1
ATOM 2035 C C . PRO A 1 245 ? -20.052 -11.944 33.025 1.00 88.69 245 PRO A C 1
ATOM 2037 O O . PRO A 1 245 ? -19.937 -10.931 33.723 1.00 88.69 245 PRO A O 1
ATOM 2040 N N . SER A 1 246 ? -19.356 -13.055 33.279 1.00 89.38 246 SER A N 1
ATOM 2041 C CA . SER A 1 246 ? -18.279 -13.117 34.269 1.00 89.38 246 SER A CA 1
ATOM 2042 C C . SER A 1 246 ? -17.038 -12.352 33.789 1.00 89.38 246 SER A C 1
ATOM 2044 O O . SER A 1 246 ? -16.855 -12.095 32.596 1.00 89.38 246 SER A O 1
ATOM 2046 N N . GLU A 1 247 ? -16.139 -11.987 34.708 1.00 90.75 247 GLU A N 1
ATOM 2047 C CA . GLU A 1 247 ? -14.880 -11.328 34.331 1.00 90.75 247 GLU A CA 1
ATOM 2048 C C . GLU A 1 247 ? -14.063 -12.176 33.341 1.00 90.75 247 GLU A C 1
ATOM 2050 O O . GLU A 1 247 ? -13.517 -11.643 32.372 1.00 90.75 247 GLU A O 1
ATOM 2055 N N . LYS A 1 248 ? -14.017 -13.498 33.555 1.00 88.06 248 LYS A N 1
ATOM 2056 C CA . LYS A 1 248 ? -13.344 -14.445 32.658 1.00 88.06 248 LYS A CA 1
ATOM 2057 C C . LYS A 1 248 ? -13.971 -14.404 31.263 1.00 88.06 248 LYS A C 1
ATOM 2059 O O . LYS A 1 248 ? -13.242 -14.287 30.276 1.00 88.06 248 LYS A O 1
ATOM 2064 N N . LYS A 1 249 ? -15.308 -14.392 31.176 1.00 89.00 249 LYS A N 1
ATOM 2065 C CA . LYS A 1 249 ? -16.022 -14.279 29.900 1.00 89.00 249 LYS A CA 1
ATOM 2066 C C . LYS A 1 249 ? -15.707 -12.965 29.185 1.00 89.00 249 LYS A C 1
ATOM 2068 O O . LYS A 1 249 ? -15.358 -12.991 28.007 1.00 89.00 249 LYS A O 1
ATOM 2073 N N . LEU A 1 250 ? -15.724 -11.832 29.888 1.00 90.25 250 LEU A N 1
ATOM 2074 C CA . LEU A 1 250 ? -15.373 -10.528 29.307 1.00 90.25 250 LEU A CA 1
ATOM 2075 C C . LEU A 1 250 ? -13.959 -10.507 28.713 1.00 90.25 250 LEU A C 1
ATOM 2077 O O . LEU A 1 250 ? -13.758 -9.975 27.621 1.00 90.25 250 LEU A O 1
ATOM 2081 N N . ARG A 1 251 ? -12.990 -11.120 29.401 1.00 88.81 251 ARG A N 1
ATOM 2082 C CA . ARG A 1 251 ? -11.614 -11.256 28.898 1.00 88.81 251 ARG A CA 1
ATOM 2083 C C . ARG A 1 251 ? -11.546 -12.148 27.661 1.00 88.81 251 ARG A C 1
ATOM 2085 O O . ARG A 1 251 ? -10.896 -11.769 26.693 1.00 88.81 251 ARG A O 1
ATOM 2092 N N . SER A 1 252 ? -12.267 -13.273 27.652 1.00 85.44 252 SER A N 1
ATOM 2093 C CA . SER A 1 252 ? -12.328 -14.170 26.485 1.00 85.44 252 SER A CA 1
ATOM 2094 C C . SER A 1 252 ? -12.938 -13.507 25.241 1.00 85.44 252 SER A C 1
ATOM 2096 O O . SER A 1 252 ? -12.552 -13.825 24.125 1.00 85.44 252 SER A O 1
ATOM 2098 N N . LEU A 1 253 ? -13.828 -12.524 25.429 1.00 83.12 253 LEU A N 1
ATOM 2099 C CA . LEU A 1 253 ? -14.427 -11.721 24.355 1.00 83.12 253 LEU A CA 1
ATOM 2100 C C . LEU A 1 253 ? -13.548 -10.530 23.923 1.00 83.12 253 LEU A C 1
ATOM 2102 O O . LEU A 1 253 ? -14.007 -9.650 23.195 1.00 83.12 253 LEU A O 1
ATOM 2106 N N . GLY A 1 254 ? -12.312 -10.430 24.426 1.00 82.19 254 GLY A N 1
ATOM 2107 C CA . GLY A 1 254 ? -11.400 -9.318 24.142 1.00 82.19 254 GLY A CA 1
ATOM 2108 C C . GLY A 1 254 ? -11.807 -7.982 24.781 1.00 82.19 254 GLY A C 1
ATOM 2109 O O . GLY A 1 254 ? -11.165 -6.958 24.543 1.00 82.19 254 GLY A O 1
ATOM 2110 N N . LYS A 1 255 ? -12.838 -7.954 25.637 1.00 85.56 255 LYS A N 1
ATOM 2111 C CA . LYS A 1 255 ? -13.351 -6.742 26.302 1.00 85.56 255 LYS A CA 1
ATOM 2112 C C . LYS A 1 255 ? -12.568 -6.429 27.585 1.00 85.56 255 LYS A C 1
ATOM 2114 O O . LYS A 1 255 ? -13.146 -6.171 28.636 1.00 85.56 255 LYS A O 1
ATOM 2119 N N . ASN A 1 256 ? -11.236 -6.411 27.498 1.00 85.56 256 ASN A N 1
ATOM 2120 C CA . ASN A 1 256 ? -10.322 -6.283 28.646 1.00 85.56 256 ASN A CA 1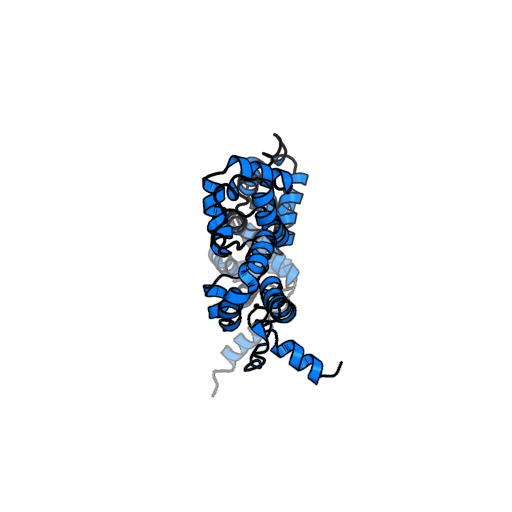
ATOM 2121 C C . ASN A 1 256 ? -10.502 -4.998 29.479 1.00 85.56 256 ASN A C 1
ATOM 2123 O O . ASN A 1 256 ? -10.169 -4.979 30.662 1.00 85.56 256 ASN A O 1
ATOM 2127 N N . TYR A 1 257 ? -11.044 -3.934 28.883 1.00 88.06 257 TYR A N 1
ATOM 2128 C CA . TYR A 1 257 ? -11.289 -2.654 29.557 1.00 88.06 257 TYR A CA 1
ATOM 2129 C C . TYR A 1 257 ? -12.521 -2.680 30.472 1.00 88.06 257 TYR A C 1
ATOM 2131 O O . TYR A 1 257 ? -12.577 -1.945 31.459 1.00 88.06 257 TYR A O 1
ATOM 2139 N N . LEU A 1 258 ? -13.498 -3.541 30.172 1.00 89.88 258 LEU A N 1
ATOM 2140 C CA . LEU A 1 258 ? -14.787 -3.552 30.854 1.00 89.88 258 LEU A CA 1
ATOM 2141 C C . LEU A 1 258 ? -14.701 -4.074 32.302 1.00 89.88 258 LEU A C 1
ATOM 2143 O O . LEU A 1 258 ? -15.269 -3.422 33.175 1.00 89.88 258 LEU A O 1
ATOM 2147 N N . PRO A 1 259 ? -13.940 -5.145 32.628 1.00 93.06 259 PRO A N 1
ATOM 2148 C CA . PRO A 1 259 ? -13.727 -5.551 34.019 1.00 93.06 259 PRO A CA 1
ATOM 2149 C C . PRO A 1 259 ? -13.165 -4.438 34.905 1.00 93.06 259 PRO A C 1
ATOM 2151 O O . PRO A 1 259 ? -13.608 -4.264 36.040 1.00 93.06 259 PRO A O 1
ATOM 2154 N N . GLN A 1 260 ? -12.214 -3.659 34.382 1.00 92.06 260 GLN A N 1
ATOM 2155 C CA . GLN A 1 260 ? -11.638 -2.543 35.126 1.00 92.06 260 GLN A CA 1
ATOM 2156 C C . GLN A 1 260 ? -12.655 -1.410 35.306 1.00 92.06 260 GLN A C 1
ATOM 2158 O O . GLN A 1 260 ? -12.790 -0.886 36.410 1.00 92.06 260 GLN A O 1
ATOM 2163 N N . ALA A 1 261 ? -13.407 -1.068 34.254 1.00 93.00 261 ALA A N 1
ATOM 2164 C CA . ALA A 1 261 ? -14.466 -0.064 34.325 1.00 93.00 261 ALA A CA 1
ATOM 2165 C C . ALA A 1 261 ? -15.542 -0.438 35.359 1.00 93.00 261 ALA A C 1
ATOM 2167 O O . ALA A 1 261 ? -15.938 0.399 36.167 1.00 93.00 261 ALA A O 1
ATOM 2168 N N . ILE A 1 262 ? -15.953 -1.708 35.401 1.00 94.06 262 ILE A N 1
ATOM 2169 C CA . ILE A 1 262 ? -16.913 -2.230 36.383 1.00 94.06 262 ILE A CA 1
ATOM 2170 C C . ILE A 1 262 ? -16.378 -2.067 37.809 1.00 94.06 262 ILE A C 1
ATOM 2172 O O . ILE A 1 262 ? -17.091 -1.559 38.672 1.00 94.06 262 ILE A O 1
ATOM 2176 N N . ARG A 1 263 ? -15.120 -2.453 38.067 1.00 92.88 263 ARG A N 1
ATOM 2177 C CA . ARG A 1 263 ? -14.487 -2.301 39.392 1.00 92.88 263 ARG A CA 1
ATOM 2178 C C . ARG A 1 263 ? -14.444 -0.845 39.843 1.00 92.88 263 ARG A C 1
ATOM 2180 O O . ARG A 1 263 ? -14.835 -0.555 40.969 1.00 92.88 263 ARG A O 1
ATOM 2187 N N . ASN A 1 264 ? -14.048 0.058 38.950 1.00 92.19 264 ASN A N 1
ATOM 2188 C CA . ASN A 1 264 ? -13.963 1.488 39.248 1.00 92.19 264 ASN A CA 1
ATOM 2189 C C . ASN A 1 264 ? -15.339 2.122 39.521 1.00 92.19 264 ASN A C 1
ATOM 2191 O O . ASN A 1 264 ? -15.417 3.126 40.217 1.00 92.19 264 ASN A O 1
ATOM 2195 N N . ASN A 1 265 ? -16.421 1.526 39.012 1.00 91.88 265 ASN A N 1
ATOM 2196 C CA . ASN A 1 265 ? -17.791 2.018 39.163 1.00 91.88 265 ASN A CA 1
ATOM 2197 C C . ASN A 1 265 ? -18.617 1.206 40.186 1.00 91.88 265 ASN A C 1
ATOM 2199 O O . ASN A 1 265 ? -19.839 1.129 40.081 1.00 91.88 265 ASN A O 1
ATOM 2203 N N . GLY A 1 266 ? -17.987 0.589 41.191 1.00 89.19 266 GLY A N 1
ATOM 2204 C CA . GLY A 1 266 ? -18.692 -0.079 42.301 1.00 89.19 266 GLY A CA 1
ATOM 2205 C C . GLY A 1 266 ? -18.736 -1.609 42.239 1.00 89.19 266 GLY A C 1
ATOM 2206 O O . GLY A 1 266 ? -19.325 -2.242 43.112 1.00 89.19 266 GLY A O 1
ATOM 2207 N N . GLY A 1 267 ? -18.081 -2.219 41.251 1.00 92.31 267 GLY A N 1
ATOM 2208 C CA . GLY A 1 267 ? -17.823 -3.657 41.209 1.00 92.31 267 GLY A CA 1
ATOM 2209 C C . GLY A 1 267 ? -18.944 -4.511 40.612 1.00 92.31 267 GLY A C 1
ATOM 2210 O O . GLY A 1 267 ? -20.087 -4.089 40.444 1.00 92.31 267 GLY A O 1
ATOM 2211 N N . PHE A 1 268 ? -18.598 -5.761 40.289 1.00 90.88 268 PHE A N 1
ATOM 2212 C CA . PHE A 1 268 ? -19.472 -6.697 39.570 1.00 90.88 268 PHE A CA 1
ATOM 2213 C C . PHE A 1 268 ? -20.791 -6.977 40.300 1.00 90.88 268 PHE A C 1
ATOM 2215 O O . PHE A 1 268 ? -21.830 -7.078 39.656 1.00 90.88 268 PHE A O 1
ATOM 2222 N N . LEU A 1 269 ? -20.772 -7.065 41.635 1.00 87.44 269 LEU A N 1
ATOM 2223 C CA . LEU A 1 269 ? -21.978 -7.313 42.434 1.00 87.44 269 LEU A CA 1
ATOM 2224 C C . LEU A 1 269 ? -23.002 -6.178 42.311 1.00 87.44 269 LEU A C 1
ATOM 2226 O O . LEU A 1 269 ? -24.197 -6.451 42.210 1.00 87.44 269 LEU A O 1
ATOM 2230 N N . ALA A 1 270 ? -22.543 -4.923 42.279 1.00 89.62 270 ALA A N 1
ATOM 2231 C CA . ALA A 1 270 ? -23.424 -3.767 42.159 1.00 89.62 270 ALA A CA 1
ATOM 2232 C C . ALA A 1 270 ? -24.143 -3.764 40.803 1.00 89.62 270 ALA A C 1
ATOM 2234 O O . ALA A 1 270 ? -25.370 -3.707 40.766 1.00 89.62 270 ALA A O 1
ATOM 2235 N N . PHE A 1 271 ? -23.396 -3.927 39.706 1.00 91.25 271 PHE A N 1
ATOM 2236 C CA . PHE A 1 271 ? -23.976 -4.004 38.361 1.00 91.25 271 PHE A CA 1
ATOM 2237 C C . PHE A 1 271 ? -24.857 -5.241 38.167 1.00 91.25 271 PHE A C 1
ATOM 2239 O O . PHE A 1 271 ? -25.891 -5.150 37.514 1.00 91.25 271 PHE A O 1
ATOM 2246 N N . ARG A 1 272 ? -24.496 -6.390 38.756 1.00 89.25 272 ARG A N 1
ATOM 2247 C CA . ARG A 1 272 ? -25.323 -7.604 38.697 1.00 89.25 272 ARG A CA 1
ATOM 2248 C C . ARG A 1 272 ? -26.665 -7.405 39.399 1.00 89.25 272 ARG A C 1
ATOM 2250 O O . ARG A 1 272 ? -27.675 -7.880 38.897 1.00 89.25 272 ARG A O 1
ATOM 2257 N N . LYS A 1 273 ? -26.689 -6.709 40.541 1.00 86.38 273 LYS A N 1
ATOM 2258 C CA . LYS A 1 273 ? -27.933 -6.371 41.249 1.00 86.38 273 LYS A CA 1
ATOM 2259 C C . LYS A 1 273 ? -28.774 -5.375 40.449 1.00 86.38 273 LYS A C 1
ATOM 2261 O O . LYS A 1 273 ? -29.972 -5.582 40.313 1.00 86.38 273 LYS A O 1
ATOM 2266 N N . GLU A 1 274 ? -28.136 -4.338 39.914 1.00 87.56 274 GLU A N 1
ATOM 2267 C CA . GLU A 1 274 ? -28.769 -3.278 39.119 1.00 87.56 274 GLU A CA 1
ATOM 2268 C C . GLU A 1 274 ? -29.385 -3.807 37.816 1.00 87.56 274 GLU A C 1
ATOM 2270 O O . GLU A 1 274 ? -30.489 -3.427 37.446 1.00 87.56 274 GLU A O 1
ATOM 2275 N N . LEU A 1 275 ? -28.706 -4.736 37.142 1.00 86.44 275 LEU A N 1
ATOM 2276 C CA . LEU A 1 275 ? -29.146 -5.301 35.864 1.00 86.44 275 LEU A CA 1
ATOM 2277 C C . LEU A 1 275 ? -29.913 -6.618 36.007 1.00 86.44 275 LEU A C 1
ATOM 2279 O O . LEU A 1 275 ? -30.242 -7.242 35.001 1.00 86.44 275 LEU A O 1
ATOM 2283 N N . ARG A 1 276 ? -30.244 -7.027 37.237 1.00 81.44 276 ARG A N 1
ATOM 2284 C CA . ARG A 1 276 ? -30.993 -8.261 37.514 1.00 81.44 276 ARG A CA 1
ATOM 2285 C C . ARG A 1 276 ? -32.399 -8.233 36.919 1.00 81.44 276 ARG A C 1
ATOM 2287 O O . ARG A 1 276 ? -32.856 -9.237 36.391 1.00 81.44 276 ARG A O 1
ATOM 2294 N N . GLU A 1 277 ? -33.070 -7.088 37.009 1.00 71.38 277 GLU A N 1
ATOM 2295 C CA . GLU A 1 277 ? -34.411 -6.895 36.442 1.00 71.38 277 GLU A CA 1
ATOM 2296 C C . GLU A 1 277 ? -34.366 -6.793 34.914 1.00 71.38 277 GLU A C 1
ATOM 2298 O O . GLU A 1 277 ? -35.268 -7.279 34.242 1.00 71.38 277 GLU A O 1
ATOM 2303 N N . TYR A 1 278 ? -33.288 -6.217 34.367 1.00 71.69 278 TYR A N 1
ATOM 2304 C CA . TYR A 1 278 ? -33.082 -6.077 32.924 1.00 71.69 278 TYR A CA 1
ATOM 2305 C C . TYR A 1 278 ? -32.834 -7.419 32.236 1.00 71.69 278 TYR A C 1
ATOM 2307 O O . TYR A 1 278 ? -33.362 -7.676 31.162 1.00 71.69 278 TYR A O 1
ATOM 2315 N N . ALA A 1 279 ? -32.021 -8.270 32.854 1.00 61.72 279 ALA A N 1
ATOM 2316 C CA . ALA A 1 279 ? -31.631 -9.536 32.261 1.00 61.72 279 ALA A CA 1
ATOM 2317 C C . ALA A 1 279 ? -32.779 -10.580 32.339 1.00 61.72 279 ALA A C 1
ATOM 2319 O O . ALA A 1 279 ? -32.803 -11.543 31.587 1.00 61.72 279 ALA A O 1
ATOM 2320 N N . GLY A 1 280 ? -33.791 -10.384 33.192 1.00 60.41 280 GLY A N 1
ATOM 2321 C CA . GLY A 1 280 ? -34.743 -11.448 33.525 1.00 60.41 280 GLY A CA 1
ATOM 2322 C C . GLY A 1 280 ? -34.088 -12.491 34.438 1.00 60.41 280 GLY A C 1
ATOM 2323 O O . GLY A 1 280 ? -32.885 -12.436 34.695 1.00 60.41 280 GLY A O 1
ATOM 2324 N N . GLN A 1 281 ? -34.875 -13.407 35.010 1.00 52.41 281 GLN A N 1
ATOM 2325 C CA . GLN A 1 281 ? -34.370 -14.456 35.910 1.00 52.41 281 GLN A CA 1
ATOM 2326 C C . GLN A 1 281 ? -33.418 -15.403 35.157 1.00 52.41 281 GLN A C 1
ATOM 2328 O O . GLN A 1 281 ? -33.829 -16.461 34.701 1.00 52.41 281 GLN A O 1
ATOM 2333 N N . ILE A 1 282 ? -32.157 -15.014 34.990 1.00 54.81 282 ILE A N 1
ATOM 2334 C CA . ILE A 1 282 ? -31.173 -15.808 34.261 1.00 54.81 282 ILE A CA 1
ATOM 2335 C C . ILE A 1 282 ? -30.392 -16.693 35.219 1.00 54.81 282 ILE A C 1
ATOM 2337 O O . ILE A 1 282 ? -29.848 -16.238 36.233 1.00 54.81 282 ILE A O 1
ATOM 2341 N N . GLU A 1 283 ? -30.363 -17.966 34.836 1.00 54.00 283 GLU A N 1
ATOM 2342 C CA . GLU A 1 283 ? -29.540 -19.034 35.374 1.00 54.00 283 GLU A CA 1
ATOM 2343 C C . GLU A 1 283 ? -28.073 -18.609 35.480 1.00 54.00 283 GLU A C 1
ATOM 2345 O O . GLU A 1 283 ? -27.487 -17.964 34.609 1.00 54.00 283 GLU A O 1
ATOM 2350 N N . ILE A 1 284 ? -27.485 -18.963 36.614 1.00 53.72 284 ILE A N 1
ATOM 2351 C CA . ILE A 1 284 ? -26.077 -18.746 36.911 1.00 53.72 284 ILE A CA 1
ATOM 2352 C C . ILE A 1 284 ? -25.261 -19.535 35.874 1.00 53.72 284 ILE A C 1
ATOM 2354 O O . ILE A 1 284 ? -25.584 -20.689 35.611 1.00 53.72 284 ILE A O 1
ATOM 2358 N N . GLU A 1 285 ? -24.209 -18.928 35.307 1.00 55.16 285 GLU A N 1
ATOM 2359 C CA . GLU A 1 285 ? -23.222 -19.618 34.456 1.00 55.16 285 GLU A CA 1
ATOM 2360 C C . GLU A 1 285 ? -22.852 -20.970 35.118 1.00 55.16 285 GLU A C 1
ATOM 2362 O O . GLU A 1 285 ? -22.429 -20.937 36.281 1.00 55.16 285 GLU A O 1
ATOM 2367 N N . PRO A 1 286 ? -23.036 -22.136 34.458 1.00 53.47 286 PRO A N 1
ATOM 2368 C CA . PRO A 1 286 ? -22.813 -23.456 35.069 1.00 53.47 286 PRO A CA 1
ATOM 2369 C C . PRO A 1 286 ? -21.432 -23.582 35.727 1.00 53.47 286 PRO A C 1
ATOM 2371 O O . PRO A 1 286 ? -21.308 -24.082 36.845 1.00 53.47 286 PRO A O 1
ATOM 2374 N N . ASP A 1 287 ? -20.418 -22.979 35.103 1.00 55.41 287 ASP A N 1
ATOM 2375 C CA . ASP A 1 287 ? -19.038 -22.904 35.589 1.00 55.41 287 ASP A CA 1
ATOM 2376 C C . ASP A 1 287 ? -18.905 -22.241 36.978 1.00 55.41 287 ASP A C 1
ATOM 2378 O O . ASP A 1 287 ? -17.955 -22.501 37.720 1.00 55.41 287 ASP A O 1
ATOM 2382 N N . HIS A 1 288 ? -19.843 -21.370 37.375 1.00 56.12 288 HIS A N 1
ATOM 2383 C CA . HIS A 1 288 ? -19.830 -20.751 38.703 1.00 56.12 288 HIS A CA 1
ATOM 2384 C C . HIS A 1 288 ? -20.302 -21.721 39.793 1.00 56.12 288 HIS A C 1
ATOM 2386 O O . HIS A 1 288 ? -19.789 -21.657 40.912 1.00 56.12 288 HIS A O 1
ATOM 2392 N N . LEU A 1 289 ? -21.235 -22.623 39.462 1.00 56.03 289 LEU A N 1
ATOM 2393 C CA . LEU A 1 289 ? -21.701 -23.690 40.350 1.00 56.03 289 LEU A CA 1
ATOM 2394 C C . LEU A 1 289 ? -20.613 -24.746 40.541 1.00 56.03 289 LEU A C 1
ATOM 2396 O O . LEU A 1 289 ? -20.368 -25.129 41.680 1.00 56.03 289 LEU A O 1
ATOM 2400 N N . GLU A 1 290 ? -19.893 -25.126 39.483 1.00 56.28 290 GLU A N 1
ATOM 2401 C CA . GLU A 1 290 ? -18.748 -26.043 39.602 1.00 56.28 290 GLU A CA 1
ATOM 2402 C C . GLU A 1 290 ? -17.624 -25.455 40.468 1.00 56.28 290 GLU A C 1
ATOM 2404 O O . GLU A 1 290 ? -17.149 -26.119 41.384 1.00 56.28 290 GLU A O 1
ATOM 2409 N N . SER A 1 291 ? -17.275 -24.171 40.294 1.00 55.88 291 SER A N 1
ATOM 2410 C CA . SER A 1 291 ? -16.264 -23.522 41.153 1.00 55.88 291 SER A CA 1
ATOM 2411 C C . SER A 1 291 ? -16.692 -23.385 42.622 1.00 55.88 291 SER A C 1
ATOM 2413 O O . SER A 1 291 ? -15.850 -23.305 43.519 1.00 55.88 291 SER A O 1
ATOM 2415 N N . LEU A 1 292 ? -18.004 -23.330 42.880 1.00 59.06 292 LEU A N 1
ATOM 2416 C CA . LEU A 1 292 ? -18.557 -23.315 44.233 1.00 59.06 292 LEU A CA 1
ATOM 2417 C C . LEU A 1 292 ? -18.592 -24.722 44.827 1.00 59.06 292 LEU A C 1
ATOM 2419 O O . LEU A 1 292 ? -18.315 -24.862 46.015 1.00 59.06 292 LEU A O 1
ATOM 2423 N N . LEU A 1 293 ? -18.892 -25.741 44.019 1.00 58.56 293 LEU A N 1
ATOM 2424 C CA . LEU A 1 293 ? -18.870 -27.138 44.439 1.00 58.56 293 LEU A CA 1
ATOM 2425 C C . LEU A 1 293 ? -17.449 -27.570 44.788 1.00 58.56 293 LEU A C 1
ATOM 2427 O O . LEU A 1 293 ? -17.259 -28.002 45.914 1.00 58.56 293 LEU A O 1
ATOM 2431 N N . ASP A 1 294 ? -16.442 -27.308 43.950 1.00 62.09 294 ASP A N 1
ATOM 2432 C CA . ASP A 1 294 ? -15.032 -27.622 44.255 1.00 62.09 294 ASP A CA 1
ATOM 2433 C C . ASP A 1 294 ? -14.561 -27.013 45.583 1.00 62.09 294 ASP A C 1
ATOM 2435 O O . ASP A 1 294 ? -13.825 -27.634 46.351 1.00 62.09 294 ASP A O 1
ATOM 2439 N N . LYS A 1 295 ? -15.040 -25.806 45.908 1.00 60.75 295 LYS A N 1
ATOM 2440 C CA . LYS A 1 295 ? -14.726 -25.135 47.175 1.00 60.75 295 LYS A CA 1
ATOM 2441 C C . LYS A 1 295 ? -15.370 -25.810 48.397 1.00 60.75 295 LYS A C 1
ATOM 2443 O O . LYS A 1 295 ? -14.870 -25.634 49.505 1.00 60.75 295 LYS A O 1
ATOM 2448 N N . TYR A 1 296 ? -16.470 -26.539 48.215 1.00 65.25 296 TYR A N 1
ATOM 2449 C CA . TYR A 1 296 ? -17.213 -27.212 49.287 1.00 65.25 296 TYR A CA 1
ATOM 2450 C C . TYR A 1 296 ? -17.031 -28.739 49.310 1.00 65.25 296 TYR A C 1
ATOM 2452 O O . TYR A 1 296 ? -17.240 -29.341 50.360 1.00 65.25 296 TYR A O 1
ATOM 2460 N N . THR A 1 297 ? -16.618 -29.367 48.208 1.00 65.81 297 THR A N 1
ATOM 2461 C CA . THR A 1 297 ? -16.386 -30.816 48.109 1.00 65.81 297 THR A CA 1
ATOM 2462 C C . THR A 1 297 ? -14.904 -31.192 48.138 1.00 65.81 297 THR A C 1
ATOM 2464 O O . THR A 1 297 ? -14.589 -32.310 48.522 1.00 65.81 297 THR A O 1
ATOM 2467 N N . GLY A 1 298 ? -13.979 -30.275 47.825 1.00 52.66 298 GLY A N 1
ATOM 2468 C CA . GLY A 1 298 ? -12.527 -30.528 47.805 1.00 52.66 298 GLY A CA 1
ATOM 2469 C C . GLY A 1 298 ? -11.816 -30.497 49.168 1.00 52.66 298 GLY A C 1
ATOM 2470 O O . GLY A 1 298 ? -10.614 -30.258 49.216 1.00 52.66 298 GLY A O 1
ATOM 2471 N N . GLY A 1 299 ? -12.547 -30.669 50.275 1.00 48.00 299 GLY A N 1
ATOM 2472 C CA . GLY A 1 299 ? -12.030 -30.554 51.646 1.00 48.00 299 GLY A CA 1
ATOM 2473 C C . GLY A 1 299 ? -12.194 -31.798 52.522 1.00 48.00 299 GLY A C 1
ATOM 2474 O O . GLY A 1 299 ? -12.065 -31.670 53.734 1.00 48.00 299 GLY A O 1
ATOM 2475 N N . ASN A 1 300 ? -12.501 -32.962 51.945 1.00 44.06 300 ASN A N 1
ATOM 2476 C CA . ASN A 1 300 ? -12.556 -34.237 52.664 1.00 44.06 300 ASN A CA 1
ATOM 2477 C C . ASN A 1 300 ? -11.873 -35.332 51.836 1.00 44.06 300 ASN A C 1
ATOM 2479 O O . ASN A 1 300 ? -12.566 -36.130 51.220 1.00 44.06 300 ASN A O 1
ATOM 2483 N N . GLU A 1 301 ? -10.542 -35.349 51.838 1.00 42.78 301 GLU A N 1
ATOM 2484 C CA . GLU A 1 301 ? -9.706 -36.561 51.788 1.00 42.78 301 GLU A CA 1
ATOM 2485 C C . GLU A 1 301 ? -8.386 -36.281 52.517 1.00 42.78 301 GLU A C 1
ATOM 2487 O O . GLU A 1 301 ? -7.796 -35.198 52.287 1.00 42.78 301 GLU A O 1
#

Sequence (301 aa):
MTDTELENLLDMYVDGKVSSVIEDTGPKPRGYWKIRDNYERELMIVINNLGHFPTQKELNDINRGDLLNARIYHKEFDQQLRSQYPNTSKKHYGYWQNEENVEAEMAPIVDRLGFFPGRKILTKIGRKDLISAMNKNRKIFASVKKKLGHEEIQKPNGYWKDISNLRDEINMVIDLIGHFPTETELKELKRYGLINAIGKHWGEYQDVRKIFGEEQIRKPKGYWEKRDNVVIELKSLIDKLGFFPSEKKLRSLGKNYLPQAIRNNGGFLAFRKELREYAGQIEIEPDHLESLLDKYTGGNE

Foldseek 3Di:
DDVVVVVVVVVCDPDPDRPPCPPCPDDDDPCQLLDPVSLVVSQVVVCVNVVARDDPVRCVVSVNVVSVVSCVNVVVVSVVRCVVGPDPPDDDPCQLVDLVSLLVVQLVVCVVVVARDDPVVCVVVVNVVNVVSCVVRVVSSQVSCVVSVNDPPVQPVCCLLDVVSLVVVQVVVCVVPVDRDDPVVCVVVVVVVSVVSCVPRVNDPQSNCVVVVHDDPDDDPCCLVDPVSLLVVQLVVCVVPLDRDDQVRCVVVVVPVSQVSQVNNPHDVVSCVVCDVVSDPDDDDVVVVVVVCCVVVVPDD

pLDDT: mean 77.83, std 14.05, range [35.97, 94.06]

Secondary structure (DSSP, 8-state):
--HHHHHHHHHT-SSSS---------PPPTTGGGSHHHHHHHHHHHHHHHSSPPPHHHHHHTT-HHHHHHGGG-HHHHHHHHHHS--GGGPPTTGGG-HHHHHHHHHHHHHHHTS---HHHHHHTT-HHHHHHHHH-HHHHHHHHHHTT-----PPTTGGG-HHHHHHHHHHHHHHHSSPPPHHHHHHTT-HHHHHHHHHHS-SHHHHHHHTTPPPSSPPTTGGGSHHHHHHHHHHHHHHHSS---HHHHHHTT-THHHHHHHHTTHHHHHHHHTHHHH-SPPP-HHHHHHHHHHHHTT--